Protein AF-A0AAD2JG21-F1 (afdb_monomer)

InterPro domains:
  IPR021341 Protein of unknown function DUF2958 [PF11171] (102-173)

Solvent-accessible surface area (backbone atoms only — not comparable to full-atom values): 12805 Å² total; per-residue (Å²): 134,83,89,88,81,90,87,84,86,88,82,82,90,83,87,81,84,83,77,92,82,86,75,89,87,83,90,84,83,86,90,89,86,85,82,88,80,89,79,86,83,90,74,81,95,71,90,74,81,86,75,81,73,92,69,76,86,75,76,74,61,94,62,63,54,79,59,80,90,74,80,82,44,37,83,81,70,73,51,78,78,80,51,83,72,58,82,75,49,41,45,71,77,72,57,75,90,49,56,76,54,61,41,42,25,64,46,38,32,37,46,93,68,21,39,39,37,32,39,20,41,35,84,68,43,28,44,23,35,30,41,40,24,84,52,78,88,75,55,47,77,49,77,50,45,54,63,62,48,46,68,41,63,50,50,73,97,74,47,82,42,57,51,40,56,52,87,80,59,62,63,63,43,34,34,34,79,75,39,70,93,56,48,76,76,80,74,76,86,126

Mean predicted aligned error: 16.52 Å

Foldseek 3Di:
DDDDDDDDDDDDDDDDDDDPPDDDDDDDDDDDDDDDDDDDDDDDDDDDDPPDDPDPPPPPPPQLPQDQQDQPCCVVQVDDLCDPCVVVAAAPPPCVVPDLQQQWFAWWKDDDQKIWTFRHADNRRQKTWDWIDHNPLDIDTDIDGSSVLSPDWDQDVHRTDHTYIDPPDDTRDGNLRPRPVNPDDPPPDD

Secondary structure (DSSP, 8-state):
-------------------------------------------------------------TT---PPP--SSHHHHSS-SS-GGGGGSPPTTTTTTS-TTTPEESEEEEETTEEEEEEEE-TTT-EEEEEEE-SSS--EEEEEEHHHHHH-EE-GGG--EEPEE-TT--TTEEHHHH-GGGS-------

Sequence (190 aa):
MAHARAGATYMDGMTSSFDPNQHPRGHTKHPRGHTSSHTSNRGAFTTRDHSEPEAALGLTSPGASGHPFIETQRKLRGHVFLPSQSKTWPAPRSNDATDLADIPFVAHYFVGGSNWYVAELDHQTGEAFGYVDLGIGHGEYGYFNLHELEAIVVRPSGFPQPIERDVNFTPKTKARDVIPKYQVTPVAAS

Radius of gyration: 28.53 Å; Cα contacts (8 Å, |Δi|>4): 216; chains: 1; bounding box: 49×84×77 Å

Nearest PDB structures (foldseek):
  6yi2-assembly1_A  TM=3.905E-01  e=8.838E+00  Escherichia coli

Structure (mmCIF, N/CA/C/O backbone):
data_AF-A0AAD2JG21-F1
#
_entry.id   AF-A0AAD2JG21-F1
#
loop_
_atom_site.group_PDB
_atom_site.id
_atom_site.type_symbol
_atom_site.label_atom_id
_atom_site.label_alt_id
_atom_site.label_comp_id
_atom_site.label_asym_id
_atom_site.label_entity_id
_atom_site.label_seq_id
_atom_site.pdbx_PDB_ins_code
_atom_site.Cartn_x
_atom_site.Cartn_y
_atom_site.Cartn_z
_atom_site.occupancy
_atom_site.B_iso_or_equiv
_atom_site.auth_seq_id
_atom_site.auth_comp_id
_atom_site.auth_asym_id
_atom_site.auth_atom_id
_atom_site.pdbx_PDB_model_num
ATOM 1 N N . MET A 1 1 ? -14.827 53.155 -20.836 1.00 40.16 1 MET A N 1
ATOM 2 C CA . MET A 1 1 ? -15.606 52.025 -20.292 1.00 40.16 1 MET A CA 1
ATOM 3 C C . MET A 1 1 ? -14.829 51.414 -19.137 1.00 40.16 1 MET A C 1
ATOM 5 O O . MET A 1 1 ? -13.652 51.150 -19.312 1.00 40.16 1 MET A O 1
ATOM 9 N N . ALA A 1 2 ? -15.519 51.252 -18.006 1.00 43.31 2 ALA A N 1
ATOM 10 C CA . ALA A 1 2 ? -15.275 50.341 -16.882 1.00 43.31 2 ALA A CA 1
ATOM 11 C C . ALA A 1 2 ? -13.941 50.381 -16.092 1.00 43.31 2 ALA A C 1
ATOM 13 O O . ALA A 1 2 ? -12.883 49.951 -16.534 1.00 43.31 2 ALA A O 1
ATOM 14 N N . HIS A 1 3 ? -14.113 50.845 -14.850 1.00 35.31 3 HIS A N 1
ATOM 15 C CA . HIS A 1 3 ? -13.417 50.563 -13.592 1.00 35.31 3 HIS A CA 1
ATOM 16 C C . HIS A 1 3 ? -12.682 49.214 -13.463 1.00 35.31 3 HIS A C 1
ATOM 18 O O . HIS A 1 3 ? -13.236 48.179 -13.811 1.00 35.31 3 HIS A O 1
ATOM 24 N N . ALA A 1 4 ? -11.530 49.219 -12.775 1.00 39.28 4 ALA A N 1
ATOM 25 C CA . ALA A 1 4 ? -11.421 48.747 -11.381 1.00 39.28 4 ALA A CA 1
ATOM 26 C C . ALA A 1 4 ? -9.952 48.758 -10.901 1.00 39.28 4 ALA A C 1
ATOM 28 O O . ALA A 1 4 ? -9.108 48.031 -11.420 1.00 39.28 4 ALA A O 1
ATOM 29 N N . ARG A 1 5 ? -9.645 49.545 -9.863 1.00 39.66 5 ARG A N 1
ATOM 30 C CA . ARG A 1 5 ? -8.445 49.366 -9.036 1.00 39.66 5 ARG A CA 1
ATOM 31 C C . ARG A 1 5 ? -8.815 49.499 -7.562 1.00 39.66 5 ARG A C 1
ATOM 33 O O . ARG A 1 5 ? -9.346 50.522 -7.153 1.00 39.66 5 ARG A O 1
ATOM 40 N N . ALA A 1 6 ? -8.503 48.418 -6.851 1.00 41.34 6 ALA A N 1
ATOM 41 C CA . ALA A 1 6 ? -8.012 48.310 -5.481 1.00 41.34 6 ALA A CA 1
ATOM 42 C C . ALA A 1 6 ? -8.681 49.160 -4.387 1.00 41.34 6 ALA A C 1
ATOM 44 O O . ALA A 1 6 ? -8.443 50.357 -4.262 1.00 41.34 6 ALA A O 1
ATOM 45 N N . GLY A 1 7 ? -9.390 48.468 -3.497 1.00 37.59 7 GLY A N 1
ATOM 46 C CA . GLY A 1 7 ? -9.736 48.961 -2.172 1.00 37.59 7 GLY A CA 1
ATOM 47 C C . GLY A 1 7 ? -10.068 47.795 -1.248 1.00 37.59 7 GLY A C 1
ATOM 48 O O . GLY A 1 7 ? -11.161 47.249 -1.325 1.00 37.59 7 GLY A O 1
ATOM 49 N N . ALA A 1 8 ? -9.123 47.412 -0.392 1.00 39.09 8 ALA A N 1
ATOM 50 C CA . ALA A 1 8 ? -9.412 46.725 0.862 1.00 39.09 8 ALA A CA 1
ATOM 51 C C . ALA A 1 8 ? -8.311 47.080 1.867 1.00 39.09 8 ALA A C 1
ATOM 53 O O . ALA A 1 8 ? -7.176 46.615 1.801 1.00 39.09 8 ALA A O 1
ATOM 54 N N . THR A 1 9 ? -8.684 48.008 2.735 1.00 42.81 9 THR A N 1
ATOM 55 C CA . THR A 1 9 ? -8.000 48.524 3.916 1.00 42.81 9 THR A CA 1
ATOM 56 C C . THR A 1 9 ? -7.727 47.432 4.948 1.00 42.81 9 THR A C 1
ATOM 58 O O . THR A 1 9 ? -8.616 46.652 5.281 1.00 42.81 9 THR A O 1
ATOM 61 N N . TYR A 1 10 ? -6.510 47.437 5.490 1.00 38.84 10 TYR A N 1
ATOM 62 C CA . TYR A 1 10 ? -6.089 46.665 6.655 1.00 38.84 10 TYR A CA 1
ATOM 63 C C . TYR A 1 10 ? -6.264 47.554 7.893 1.00 38.84 10 TYR A C 1
ATOM 65 O O . TYR A 1 10 ? -5.702 48.648 7.930 1.00 38.84 10 TYR A O 1
ATOM 73 N N . MET A 1 11 ? -7.046 47.111 8.876 1.00 40.38 11 MET A N 1
ATOM 74 C CA . MET A 1 11 ? -7.132 47.744 10.192 1.00 40.38 11 MET A CA 1
ATOM 75 C C . MET A 1 11 ? -7.107 46.684 11.296 1.00 40.38 11 MET A C 1
ATOM 77 O O . MET A 1 11 ? -7.979 45.826 11.373 1.00 40.38 11 MET A O 1
ATOM 81 N N . ASP A 1 12 ? -6.076 46.851 12.121 1.00 38.03 12 ASP A N 1
ATOM 82 C CA . ASP A 1 12 ? -6.058 46.814 13.583 1.00 38.03 12 ASP A CA 1
ATOM 83 C C . ASP A 1 12 ? -6.057 45.482 14.362 1.00 38.03 12 ASP A C 1
ATOM 85 O O . ASP A 1 12 ? -7.043 44.760 14.461 1.00 38.03 12 ASP A O 1
ATOM 89 N N . GLY A 1 13 ? -4.902 45.234 14.993 1.00 37.06 13 GLY A N 1
ATOM 90 C CA . GLY A 1 13 ? -4.789 45.305 16.452 1.00 37.06 13 GLY A CA 1
ATOM 91 C C . GLY A 1 13 ? -5.382 44.170 17.287 1.00 37.06 13 GLY A C 1
ATOM 92 O O . GLY A 1 13 ? -6.568 44.174 17.576 1.00 37.06 13 GLY A O 1
ATOM 93 N N . MET A 1 14 ? -4.510 43.290 17.805 1.00 38.53 14 MET A N 1
ATOM 94 C CA . MET A 1 14 ? -4.492 42.849 19.216 1.00 38.53 14 MET A CA 1
ATOM 95 C C . MET A 1 14 ? -3.318 41.884 19.454 1.00 38.53 14 MET A C 1
ATOM 97 O O . MET A 1 14 ? -3.423 40.670 19.299 1.00 38.53 14 MET A O 1
ATOM 101 N N . THR A 1 15 ? -2.170 42.433 19.850 1.00 46.31 15 THR A N 1
ATOM 102 C CA . THR A 1 15 ? -1.057 41.660 20.411 1.00 46.31 15 THR A CA 1
ATOM 103 C C . THR A 1 15 ? -1.345 41.380 21.884 1.00 46.31 15 THR A C 1
ATOM 105 O O . THR A 1 15 ? -1.221 42.267 22.728 1.00 46.31 15 THR A O 1
ATOM 108 N N . SER A 1 16 ? -1.743 40.147 22.192 1.00 46.44 16 SER A N 1
ATOM 109 C CA . SER A 1 16 ? -1.767 39.612 23.553 1.00 46.44 16 SER A CA 1
ATOM 110 C C . SER A 1 16 ? -0.338 39.245 23.961 1.00 46.44 16 SER A C 1
ATOM 112 O O . SER A 1 16 ? 0.311 38.404 23.341 1.00 46.44 16 SER A O 1
ATOM 114 N N . SER A 1 17 ? 0.166 39.930 24.983 1.00 43.38 17 SER A N 1
ATOM 115 C CA . SER A 1 17 ? 1.440 39.672 25.645 1.00 43.38 17 SER A CA 1
ATOM 116 C C . SER A 1 17 ? 1.369 38.373 26.452 1.00 43.38 17 SER A C 1
ATOM 118 O O . SER A 1 17 ? 0.632 38.289 27.434 1.00 43.38 17 SER A O 1
ATOM 120 N N . PHE A 1 18 ? 2.156 37.381 26.045 1.00 41.41 18 PHE A N 1
ATOM 121 C CA . PHE A 1 18 ? 2.436 36.167 26.807 1.00 41.41 18 PHE A CA 1
ATOM 122 C C . PHE A 1 18 ? 3.599 36.464 27.770 1.00 41.41 18 PHE A C 1
ATOM 124 O O . PHE A 1 18 ? 4.684 36.823 27.317 1.00 41.41 18 PHE A O 1
ATOM 131 N N . ASP A 1 19 ? 3.369 36.363 29.082 1.00 53.09 19 ASP A N 1
ATOM 132 C CA . ASP A 1 19 ? 4.397 36.498 30.125 1.00 53.09 19 ASP A CA 1
ATOM 133 C C . ASP A 1 19 ? 4.887 35.096 30.544 1.00 53.09 19 ASP A C 1
ATOM 135 O O . ASP A 1 19 ? 4.131 34.350 31.172 1.00 53.09 19 ASP A O 1
ATOM 139 N N . PRO A 1 20 ? 6.121 34.690 30.193 1.00 45.00 20 PRO A N 1
ATOM 140 C CA . PRO A 1 20 ? 6.635 33.355 30.489 1.00 45.00 20 PRO A CA 1
ATOM 141 C C . PRO A 1 20 ? 7.213 33.178 31.910 1.00 45.00 20 PRO A C 1
ATOM 143 O O . PRO A 1 20 ? 7.854 32.159 32.160 1.00 45.00 20 PRO A O 1
ATOM 146 N N . ASN A 1 21 ? 7.021 34.110 32.854 1.00 42.56 21 ASN A N 1
ATOM 147 C CA . ASN A 1 21 ? 7.743 34.093 34.140 1.00 42.56 21 ASN A CA 1
ATOM 148 C C . ASN A 1 21 ? 6.941 33.736 35.405 1.00 42.56 21 ASN A C 1
ATOM 150 O O 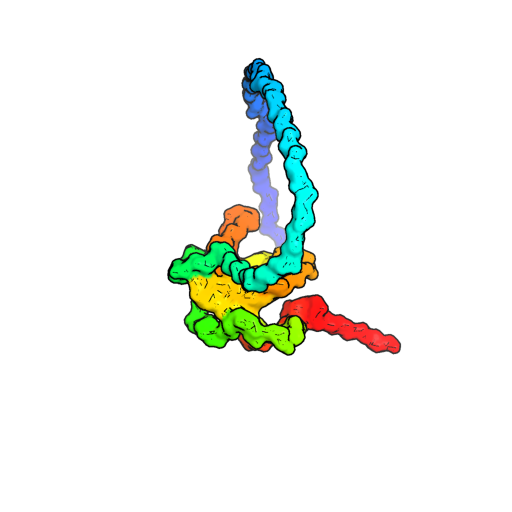. ASN A 1 21 ? 7.389 34.027 36.517 1.00 42.56 21 ASN A O 1
ATOM 154 N N . GLN A 1 22 ? 5.819 33.019 35.299 1.00 42.41 22 GLN A N 1
ATOM 155 C CA . GLN A 1 22 ? 5.139 32.474 36.485 1.00 42.41 22 GLN A CA 1
ATOM 156 C C . GLN A 1 22 ? 5.325 30.958 36.647 1.00 42.41 22 GLN A C 1
ATOM 158 O O . GLN A 1 22 ? 4.499 30.158 36.220 1.00 42.41 22 GLN A O 1
ATOM 163 N N . HIS A 1 23 ? 6.388 30.568 37.360 1.00 47.28 23 HIS A N 1
ATOM 164 C CA . HIS A 1 23 ? 6.508 29.257 38.009 1.00 47.28 23 HIS A CA 1
ATOM 165 C C . HIS A 1 23 ? 6.740 29.432 39.520 1.00 47.28 23 HIS A C 1
ATOM 167 O O . HIS A 1 23 ? 7.747 30.031 39.914 1.00 47.28 23 HIS A O 1
ATOM 173 N N . PRO A 1 24 ? 5.885 28.875 40.396 1.00 44.91 24 PRO A N 1
ATOM 174 C CA . PRO A 1 24 ? 6.223 28.720 41.802 1.00 44.91 24 PRO A CA 1
ATOM 175 C C . PRO A 1 24 ? 7.159 27.522 42.021 1.00 44.91 24 PRO A C 1
ATOM 177 O O . PRO A 1 24 ? 6.942 26.411 41.539 1.00 44.91 24 PRO A O 1
ATOM 180 N N . ARG A 1 25 ? 8.226 27.797 42.776 1.00 37.00 25 ARG A N 1
ATOM 181 C CA . ARG A 1 25 ? 9.289 26.880 43.201 1.00 37.00 25 ARG A CA 1
ATOM 182 C C . ARG A 1 25 ? 8.772 25.898 44.256 1.00 37.00 25 ARG A C 1
ATOM 184 O O . ARG A 1 25 ? 8.130 26.315 45.214 1.00 37.00 25 ARG A O 1
ATOM 191 N N . GLY A 1 26 ? 9.183 24.637 44.151 1.00 36.78 26 GLY A N 1
ATOM 192 C CA . GLY A 1 26 ? 9.064 23.637 45.212 1.00 36.78 26 GLY A CA 1
ATOM 193 C C . GLY A 1 26 ? 10.304 22.747 45.248 1.00 36.78 26 GLY A C 1
ATOM 194 O O . GLY A 1 26 ? 10.416 21.798 44.483 1.00 36.78 26 GLY A O 1
ATOM 195 N N . HIS A 1 27 ? 11.253 23.082 46.123 1.00 39.91 27 HIS A N 1
ATOM 196 C CA . HIS A 1 27 ? 12.393 22.240 46.486 1.00 39.91 27 HIS A CA 1
ATOM 197 C C . HIS A 1 27 ? 11.980 21.232 47.566 1.00 39.91 27 HIS A C 1
ATOM 199 O O . HIS A 1 27 ? 11.386 21.622 48.569 1.00 39.91 27 HIS A O 1
ATOM 205 N N . THR A 1 28 ? 12.432 19.981 47.464 1.00 40.25 28 THR A N 1
ATOM 206 C CA . THR A 1 28 ? 12.829 19.197 48.648 1.00 40.25 28 THR A CA 1
ATOM 207 C C . THR A 1 28 ? 13.858 18.126 48.278 1.00 40.25 28 THR A C 1
ATOM 209 O O . THR A 1 28 ? 13.854 17.577 47.181 1.00 40.25 28 THR A O 1
ATOM 212 N N . LYS A 1 29 ? 14.817 17.930 49.188 1.00 37.00 29 LYS A N 1
ATOM 213 C CA . LYS A 1 29 ? 16.060 17.157 49.049 1.00 37.00 29 LYS A CA 1
ATOM 214 C C . LYS A 1 29 ? 15.8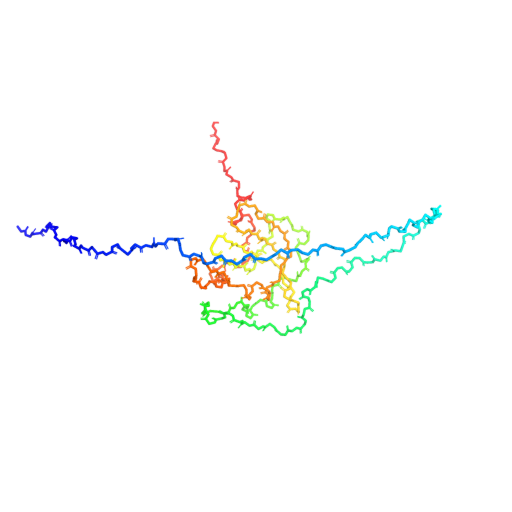72 15.673 49.437 1.00 37.00 29 LYS A C 1
ATOM 216 O O . LYS A 1 29 ? 15.160 15.392 50.389 1.00 37.00 29 LYS A O 1
ATOM 221 N N . HIS A 1 30 ? 16.584 14.799 48.710 1.00 38.38 30 HIS A N 1
ATOM 222 C CA . HIS A 1 30 ? 17.285 13.527 49.043 1.00 38.38 30 HIS A CA 1
ATOM 223 C C . HIS A 1 30 ? 17.243 12.957 50.491 1.00 38.38 30 HIS A C 1
ATOM 225 O O . HIS A 1 30 ? 17.263 13.742 51.435 1.00 38.38 30 HIS A O 1
ATOM 231 N N . PRO A 1 31 ? 17.340 11.611 50.691 1.00 44.91 31 PRO A N 1
ATOM 232 C CA . PRO A 1 31 ? 18.633 10.900 50.572 1.00 44.91 31 PRO A CA 1
ATOM 233 C C . PRO A 1 31 ? 18.642 9.481 49.963 1.00 44.91 31 PRO A C 1
ATOM 235 O O . PRO A 1 31 ? 17.623 8.834 49.750 1.00 44.91 31 PRO A O 1
ATOM 238 N N . ARG A 1 32 ? 19.881 9.060 49.660 1.00 37.28 32 ARG A N 1
ATOM 239 C CA . ARG A 1 32 ? 20.354 7.792 49.081 1.00 37.28 32 ARG A CA 1
ATOM 240 C C . ARG A 1 32 ? 20.482 6.682 50.136 1.00 37.28 32 ARG A C 1
ATOM 242 O O . ARG A 1 32 ? 20.800 6.968 51.284 1.00 37.28 32 ARG A O 1
ATOM 249 N N . GLY A 1 33 ? 20.426 5.438 49.666 1.00 31.28 33 GLY A N 1
ATOM 250 C CA . GLY A 1 33 ? 20.891 4.188 50.295 1.00 31.28 33 GLY A CA 1
ATOM 251 C C . GLY A 1 33 ? 20.282 3.030 49.489 1.00 31.28 33 GLY A C 1
ATOM 252 O O . GLY A 1 33 ? 19.138 3.150 49.085 1.00 31.28 33 GLY A O 1
ATOM 253 N N . HIS A 1 34 ? 20.929 1.934 49.097 1.00 38.81 34 HIS A N 1
ATOM 254 C CA . HIS A 1 34 ? 22.095 1.233 49.610 1.00 38.81 34 HIS A CA 1
ATOM 255 C C . HIS A 1 34 ? 22.838 0.470 48.496 1.00 38.81 34 HIS A C 1
ATOM 257 O O . HIS A 1 34 ? 22.335 0.220 47.405 1.00 38.81 34 HIS A O 1
ATOM 263 N N . THR A 1 35 ? 24.064 0.120 48.856 1.00 35.69 35 THR A N 1
ATOM 264 C CA . THR A 1 35 ? 25.118 -0.656 48.198 1.00 35.69 35 THR A CA 1
ATOM 265 C C . THR A 1 35 ? 24.781 -2.114 47.842 1.00 35.69 35 THR A C 1
ATOM 267 O O . THR A 1 35 ? 24.170 -2.819 48.635 1.00 35.69 35 THR A O 1
ATOM 270 N N . SER A 1 36 ? 25.361 -2.551 46.717 1.00 32.94 36 SER A N 1
ATOM 271 C CA . SER A 1 36 ? 26.108 -3.804 46.474 1.00 32.94 36 SER A CA 1
ATOM 272 C C . SER A 1 36 ? 25.513 -5.174 46.830 1.00 32.94 36 SER A C 1
ATOM 274 O O . SER A 1 36 ? 25.373 -5.533 47.991 1.00 32.94 36 SER A O 1
ATOM 276 N N . SER A 1 37 ? 25.466 -6.057 45.829 1.00 36.75 37 SER A N 1
ATOM 277 C CA . SER A 1 37 ? 26.370 -7.224 45.805 1.00 36.75 37 SER A CA 1
ATOM 278 C C . SER A 1 37 ? 26.397 -7.896 44.426 1.00 36.75 37 SER A C 1
ATOM 280 O O . SER A 1 37 ? 25.407 -8.412 43.921 1.00 36.75 37 SER A O 1
ATOM 282 N N . HIS A 1 38 ? 27.582 -7.867 43.814 1.00 34.72 38 HIS A N 1
ATOM 283 C CA . HIS A 1 38 ? 27.990 -8.779 42.753 1.00 34.72 38 HIS A CA 1
ATOM 284 C C . HIS A 1 38 ? 28.133 -10.187 43.339 1.00 34.72 38 HIS A C 1
ATOM 286 O O . HIS A 1 38 ? 28.875 -10.374 44.303 1.00 34.72 38 HIS A O 1
ATOM 292 N N . THR A 1 39 ? 27.517 -11.182 42.709 1.00 39.59 39 THR A N 1
ATOM 293 C CA . THR A 1 39 ? 27.962 -12.574 42.813 1.00 39.59 39 THR A CA 1
ATOM 294 C C . THR A 1 39 ? 28.438 -13.018 41.436 1.00 39.59 39 THR A C 1
ATOM 296 O O . THR A 1 39 ? 27.686 -13.120 40.473 1.00 39.59 39 THR A O 1
ATOM 299 N N . SER A 1 40 ? 29.754 -13.196 41.344 1.00 37.22 40 SER A N 1
ATOM 300 C CA . SER A 1 40 ? 30.440 -13.803 40.211 1.00 37.22 40 SER A CA 1
ATOM 301 C C . SER A 1 40 ? 30.125 -15.295 40.217 1.00 37.22 40 SER A C 1
ATOM 303 O O . SER A 1 40 ? 30.537 -15.997 41.140 1.00 37.22 40 SER A O 1
ATOM 305 N N . ASN A 1 41 ? 29.394 -15.779 39.212 1.00 36.25 41 ASN A N 1
ATOM 306 C CA . ASN A 1 41 ? 29.233 -17.211 38.987 1.00 36.25 41 ASN A CA 1
ATOM 307 C C . ASN A 1 41 ? 30.176 -17.641 37.857 1.00 36.25 41 ASN A C 1
ATOM 309 O O . ASN A 1 41 ? 29.868 -17.519 36.673 1.00 36.25 41 ASN A O 1
ATOM 313 N N . ARG A 1 42 ? 31.372 -18.090 38.243 1.00 38.53 42 ARG A N 1
ATOM 314 C CA . ARG A 1 42 ? 32.352 -18.720 37.353 1.00 38.53 42 ARG A CA 1
ATOM 315 C C . ARG A 1 42 ? 32.038 -20.216 37.321 1.00 38.53 42 ARG A C 1
ATOM 317 O O . ARG A 1 42 ? 32.410 -20.941 38.237 1.00 38.53 42 ARG A O 1
ATOM 324 N N . GLY A 1 43 ? 31.344 -20.662 36.278 1.00 35.12 43 GLY A N 1
ATOM 325 C CA . GLY A 1 43 ? 30.988 -22.065 36.066 1.00 35.12 43 GLY A CA 1
ATOM 326 C C . GLY A 1 43 ? 31.355 -22.531 34.658 1.00 35.12 43 GLY A C 1
ATOM 327 O O . GLY A 1 43 ? 30.695 -22.157 33.700 1.00 35.12 43 GLY A O 1
ATOM 328 N N . ALA A 1 44 ? 32.438 -23.308 34.584 1.00 38.69 44 ALA A N 1
ATOM 329 C CA . ALA A 1 44 ? 32.804 -24.321 33.588 1.00 38.69 44 ALA A CA 1
ATOM 330 C C . ALA A 1 44 ? 32.301 -24.176 32.131 1.00 38.69 44 ALA A C 1
ATOM 332 O O . ALA A 1 44 ? 31.180 -24.547 31.788 1.00 38.69 44 ALA A O 1
ATOM 333 N N . PHE A 1 45 ? 33.220 -23.792 31.240 1.00 37.59 45 PHE A N 1
ATOM 334 C CA . PHE A 1 45 ? 33.123 -24.041 29.801 1.00 37.59 45 PHE A CA 1
ATOM 335 C C . PHE A 1 45 ? 33.418 -25.527 29.544 1.00 37.59 45 PHE A C 1
ATOM 337 O O . PHE A 1 45 ? 34.560 -25.966 29.673 1.00 37.59 45 PHE A O 1
ATOM 344 N N . THR A 1 46 ? 32.390 -26.309 29.217 1.00 43.84 46 THR A N 1
ATOM 345 C CA . THR A 1 46 ? 32.557 -27.635 28.608 1.00 43.84 46 THR A CA 1
ATOM 346 C C . THR A 1 46 ? 31.982 -27.571 27.200 1.00 43.84 46 THR A C 1
ATOM 348 O O . THR A 1 46 ? 30.881 -27.066 26.985 1.00 43.84 46 THR A O 1
ATOM 351 N N . THR A 1 47 ? 32.788 -27.999 26.234 1.00 48.06 47 THR A N 1
ATOM 352 C CA . THR A 1 47 ? 32.483 -28.044 24.803 1.00 48.06 47 THR A CA 1
ATOM 353 C C . THR A 1 47 ? 31.256 -28.914 24.561 1.00 48.06 47 THR A C 1
ATOM 355 O O . THR A 1 47 ? 31.318 -30.133 24.729 1.00 48.06 47 THR A O 1
ATOM 358 N N . ARG A 1 48 ? 30.139 -28.285 24.184 1.00 41.06 48 ARG A N 1
ATOM 359 C CA . ARG A 1 48 ? 28.940 -28.987 23.736 1.00 41.06 48 ARG A CA 1
ATOM 360 C C . ARG A 1 48 ? 29.044 -29.183 22.228 1.00 41.06 48 ARG A C 1
ATOM 362 O O . ARG A 1 48 ? 29.087 -28.222 21.471 1.00 41.06 48 ARG A O 1
ATOM 369 N N . ASP A 1 49 ? 29.152 -30.451 21.871 1.00 36.81 49 ASP A N 1
ATOM 370 C CA . ASP A 1 49 ? 28.887 -31.057 20.574 1.00 36.81 49 ASP A CA 1
ATOM 371 C C . ASP A 1 49 ? 27.810 -30.290 19.772 1.00 36.81 49 ASP A C 1
ATOM 373 O O . ASP A 1 49 ? 26.667 -30.157 20.220 1.00 36.81 49 ASP A O 1
ATOM 377 N N . HIS A 1 50 ? 28.194 -29.741 18.615 1.00 45.12 50 HIS A N 1
ATOM 378 C CA . HIS A 1 50 ? 27.294 -29.069 17.677 1.00 45.12 50 HIS A CA 1
ATOM 379 C C . HIS A 1 50 ? 26.582 -30.117 16.818 1.00 45.12 50 HIS A C 1
ATOM 381 O O . HIS A 1 50 ? 26.878 -30.289 15.639 1.00 45.12 50 HIS A O 1
ATOM 387 N N . SER A 1 51 ? 25.624 -30.813 17.420 1.00 41.03 51 SER A N 1
ATOM 388 C CA . SER A 1 51 ? 24.532 -31.427 16.671 1.00 41.03 51 SER A CA 1
ATOM 389 C C . SER A 1 51 ? 23.397 -30.403 16.609 1.00 41.03 51 SER A C 1
ATOM 391 O O . SER A 1 51 ? 22.675 -30.222 17.590 1.00 41.03 51 SER A O 1
ATOM 393 N N . GLU A 1 52 ? 23.295 -29.666 15.499 1.00 46.12 52 GLU A N 1
ATOM 394 C CA . GLU A 1 52 ? 22.169 -28.761 15.241 1.00 46.12 52 GLU A CA 1
ATOM 395 C C . GLU A 1 52 ? 20.862 -29.564 15.167 1.00 46.12 52 GLU A C 1
ATOM 397 O O . GLU A 1 52 ? 20.765 -30.492 14.361 1.00 46.12 52 GLU A O 1
ATOM 402 N N . PRO A 1 53 ? 19.825 -29.230 15.951 1.00 41.25 53 PRO A N 1
ATOM 403 C CA . PRO A 1 53 ? 18.478 -29.581 15.558 1.00 41.25 53 PRO A CA 1
ATOM 404 C C . PRO A 1 53 ? 18.008 -28.555 14.520 1.00 41.25 53 PRO A C 1
ATOM 406 O O . PRO A 1 53 ? 18.015 -27.353 14.795 1.00 41.25 53 PRO A O 1
ATOM 409 N N . GLU A 1 54 ? 17.565 -29.030 13.352 1.00 46.31 54 GLU A N 1
ATOM 410 C CA . GLU A 1 54 ? 16.679 -28.283 12.451 1.00 46.31 54 GLU A CA 1
ATOM 411 C C . GLU A 1 54 ? 15.411 -27.881 13.224 1.00 46.31 54 GLU A C 1
ATOM 413 O O . GLU A 1 54 ? 14.388 -28.565 13.223 1.00 46.31 54 GLU A O 1
ATOM 418 N N . ALA A 1 55 ? 15.481 -26.764 13.938 1.00 37.75 55 ALA A N 1
ATOM 419 C CA . ALA A 1 55 ? 14.318 -26.064 14.434 1.00 37.75 55 ALA A CA 1
ATOM 420 C C . ALA A 1 55 ? 13.972 -25.011 13.387 1.00 37.75 55 ALA A C 1
ATOM 422 O O . ALA A 1 55 ? 14.618 -23.968 13.286 1.00 37.75 55 ALA A O 1
ATOM 423 N N . ALA A 1 56 ? 12.962 -25.339 12.583 1.00 40.94 56 ALA A N 1
ATOM 424 C CA . ALA A 1 56 ? 12.270 -24.430 11.692 1.00 40.94 56 ALA A CA 1
ATOM 425 C C . ALA A 1 56 ? 12.141 -23.035 12.324 1.00 40.94 56 ALA A C 1
ATOM 427 O O . ALA A 1 56 ? 11.554 -22.878 13.397 1.00 40.94 56 ALA A O 1
ATOM 428 N N . LEU A 1 57 ? 12.667 -22.022 11.633 1.00 35.09 57 LEU A N 1
ATOM 429 C CA . LEU A 1 57 ? 12.400 -20.612 11.903 1.00 35.09 57 LEU A CA 1
ATOM 430 C C . LEU A 1 57 ? 10.938 -20.302 11.549 1.00 35.09 57 LEU A C 1
ATOM 432 O O . LEU A 1 57 ? 10.639 -19.591 10.597 1.00 35.09 57 LEU A O 1
ATOM 436 N N . GLY A 1 58 ? 10.011 -20.853 12.326 1.00 34.69 58 GLY A N 1
ATOM 437 C CA . GLY A 1 58 ? 8.653 -20.352 12.432 1.00 34.69 58 GLY A CA 1
ATOM 438 C C . GLY A 1 58 ? 8.676 -19.075 13.259 1.00 34.69 58 GLY A C 1
ATOM 439 O O . GLY A 1 58 ? 8.281 -19.086 14.421 1.00 34.69 58 GLY A O 1
ATOM 440 N N . LEU A 1 59 ? 9.150 -17.970 12.675 1.00 34.69 59 LEU A N 1
ATOM 441 C CA . LEU A 1 59 ? 8.745 -16.652 13.151 1.00 34.69 59 LEU A CA 1
ATOM 442 C C . LEU A 1 59 ? 7.267 -16.494 12.791 1.00 34.69 59 LEU A C 1
ATOM 444 O O . LEU A 1 59 ? 6.917 -15.982 11.734 1.00 34.69 59 LEU A O 1
ATOM 448 N N . THR A 1 60 ? 6.382 -16.954 13.672 1.00 35.88 60 THR A N 1
ATOM 449 C CA . THR A 1 60 ? 5.024 -16.422 13.698 1.00 35.88 60 THR A CA 1
ATOM 450 C C . THR A 1 60 ? 5.153 -14.959 14.098 1.00 35.88 60 THR A C 1
ATOM 452 O O . THR A 1 60 ? 5.441 -14.646 15.256 1.00 35.88 60 THR A O 1
ATOM 455 N N . SER A 1 61 ? 5.022 -14.075 13.113 1.00 42.75 61 SER A N 1
ATOM 456 C CA . SER A 1 61 ? 4.897 -12.634 13.297 1.00 42.75 61 SER A CA 1
ATOM 457 C C . SER A 1 61 ? 3.871 -12.367 14.420 1.00 42.75 61 SER A C 1
ATOM 459 O O . SER A 1 61 ? 2.781 -12.949 14.378 1.00 42.75 61 SER A O 1
ATOM 461 N N . PRO A 1 62 ? 4.162 -11.539 15.445 1.00 40.84 62 PRO A N 1
ATOM 462 C CA . PRO A 1 62 ? 3.254 -11.307 16.580 1.00 40.84 62 PRO A CA 1
ATOM 463 C C . PRO A 1 62 ? 1.876 -10.718 16.209 1.00 40.84 62 PRO A C 1
ATOM 465 O O . PRO A 1 62 ? 1.031 -10.561 17.086 1.00 40.84 62 PRO A O 1
ATOM 468 N N . GLY A 1 63 ? 1.641 -10.396 14.932 1.00 45.38 63 GLY A N 1
ATOM 469 C CA . GLY A 1 63 ? 0.413 -9.796 14.407 1.00 45.38 63 GLY A CA 1
ATOM 470 C C . GLY A 1 63 ? -0.678 -10.775 13.956 1.00 45.38 63 GLY A C 1
ATOM 471 O O . GLY A 1 63 ? -1.711 -10.325 13.470 1.00 45.38 63 GLY A O 1
ATOM 472 N N . ALA A 1 64 ? -0.509 -12.095 14.116 1.00 51.06 64 ALA A N 1
ATOM 473 C CA . ALA A 1 64 ? -1.530 -13.095 13.767 1.00 51.06 64 ALA A CA 1
ATOM 474 C C . ALA A 1 64 ? -2.700 -13.121 14.774 1.00 51.06 64 ALA A C 1
ATOM 476 O O 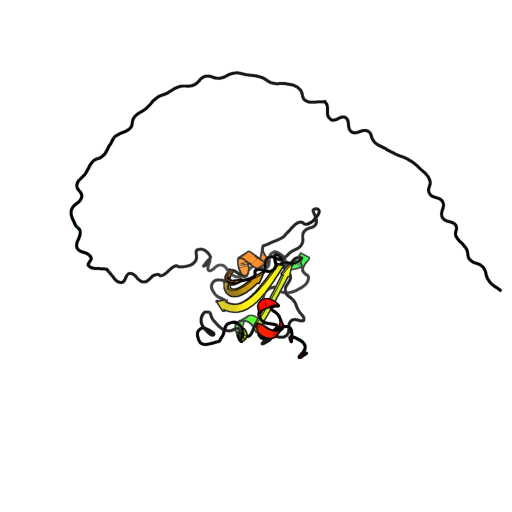. ALA A 1 64 ? -3.067 -14.160 15.325 1.00 51.06 64 ALA A O 1
ATOM 477 N N . SER A 1 65 ? -3.298 -11.968 15.061 1.00 52.62 65 SER A N 1
ATOM 478 C CA . SER A 1 65 ? -4.549 -11.929 15.795 1.00 52.62 65 SER A CA 1
ATOM 479 C C . SER A 1 65 ? -5.638 -12.398 14.831 1.00 52.62 65 SER A C 1
ATOM 481 O O . SER A 1 65 ? -6.032 -11.647 13.944 1.00 52.62 65 SER A O 1
ATOM 483 N N . GLY A 1 66 ? -6.121 -1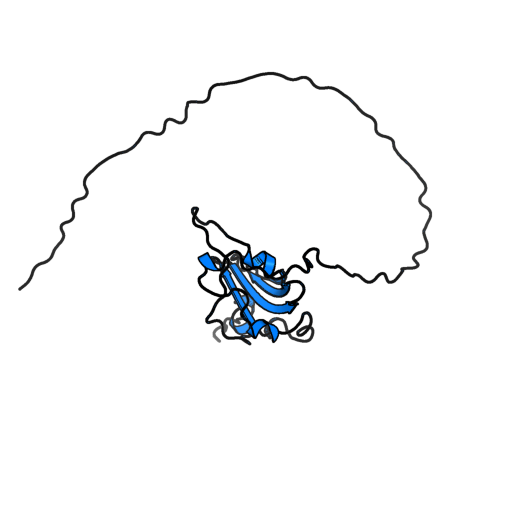3.635 14.975 1.00 56.53 66 GLY A N 1
ATOM 484 C CA . GLY A 1 66 ? -7.257 -14.185 14.213 1.00 56.53 66 GLY A CA 1
ATOM 485 C C . GLY A 1 66 ? -8.594 -13.475 14.487 1.00 56.53 66 GLY A C 1
ATOM 486 O O . GLY A 1 66 ? -9.660 -14.087 14.430 1.00 56.53 66 GLY A O 1
ATOM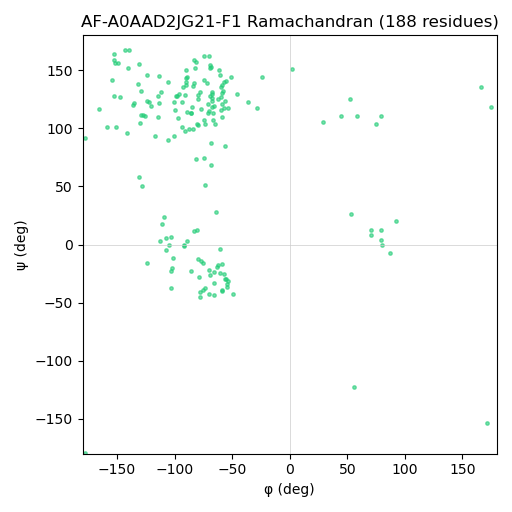 487 N N . HIS A 1 67 ? -8.545 -12.197 14.861 1.00 61.09 67 HIS A N 1
ATOM 488 C CA . HIS A 1 67 ? -9.691 -11.331 15.009 1.00 61.09 67 HIS A CA 1
ATOM 489 C C . HIS A 1 67 ? -10.205 -10.921 13.628 1.00 61.09 67 HIS A C 1
ATOM 491 O O . HIS A 1 67 ? -9.413 -10.670 12.718 1.00 61.09 67 HIS A O 1
ATOM 497 N N . PRO A 1 68 ? -11.536 -10.839 13.456 1.00 72.44 68 PRO A N 1
ATOM 498 C CA . PRO A 1 68 ? -12.106 -10.328 12.221 1.00 72.44 68 PRO A CA 1
ATOM 499 C C . PRO A 1 68 ? -11.579 -8.915 11.962 1.00 72.44 68 PRO A C 1
ATOM 501 O O . PRO A 1 68 ? -11.472 -8.113 12.889 1.00 72.44 68 PRO A O 1
ATOM 504 N N . PHE A 1 69 ? -11.276 -8.607 10.702 1.00 84.94 69 PHE A N 1
ATOM 505 C CA . PHE A 1 69 ? -10.884 -7.262 10.298 1.00 84.94 69 PHE A CA 1
ATOM 506 C C . PHE A 1 69 ? -11.998 -6.256 10.632 1.00 84.94 69 PHE A C 1
ATOM 508 O O . PHE A 1 69 ? -13.131 -6.389 10.158 1.00 84.94 69 PHE A O 1
ATOM 515 N N . ILE A 1 70 ? -11.678 -5.253 11.452 1.00 88.25 70 ILE A N 1
ATOM 516 C CA . ILE A 1 70 ? -12.588 -4.171 11.841 1.00 88.25 70 ILE A CA 1
ATOM 517 C C . ILE A 1 70 ? -12.055 -2.872 11.245 1.00 88.25 70 ILE A C 1
ATOM 519 O O . ILE A 1 70 ? -10.951 -2.458 11.571 1.00 88.25 70 ILE A O 1
ATOM 523 N N . GLU A 1 71 ? -12.860 -2.195 10.423 1.00 92.75 71 GLU A N 1
ATOM 524 C CA . GLU A 1 71 ? -12.511 -0.861 9.924 1.00 92.75 71 GLU A CA 1
ATOM 525 C C . GLU A 1 71 ? -12.896 0.221 10.941 1.00 92.75 71 GLU A C 1
ATOM 527 O O . GLU A 1 71 ? -14.056 0.643 11.018 1.00 92.75 71 GLU A O 1
ATOM 532 N N . THR A 1 72 ? -11.920 0.693 11.709 1.00 95.69 72 THR A N 1
ATOM 533 C CA . THR A 1 72 ? -12.097 1.730 12.736 1.00 95.69 72 THR A CA 1
ATOM 534 C C . THR A 1 72 ? -12.171 3.144 12.150 1.00 95.69 72 THR A C 1
ATOM 536 O O . THR A 1 72 ? -12.883 4.012 12.662 1.00 95.69 72 THR A O 1
ATOM 539 N N . GLN A 1 73 ? -11.535 3.363 11.001 1.00 97.19 73 GLN A N 1
ATOM 540 C CA . GLN A 1 73 ? -11.308 4.679 10.408 1.00 97.19 73 GLN A CA 1
ATOM 541 C C . GLN A 1 73 ? -12.166 4.964 9.162 1.00 97.19 73 GLN A C 1
ATOM 543 O O . GLN A 1 73 ? -12.048 6.027 8.548 1.00 97.19 73 GLN A O 1
ATOM 548 N N . ARG A 1 74 ? -13.100 4.069 8.805 1.00 96.38 74 ARG A N 1
ATOM 549 C CA . ARG A 1 74 ? -13.963 4.203 7.611 1.00 96.38 74 ARG A CA 1
ATOM 550 C C . ARG A 1 74 ? -14.733 5.522 7.549 1.00 96.38 74 ARG A C 1
ATOM 552 O O . ARG A 1 74 ? -14.912 6.072 6.468 1.00 96.38 74 ARG A O 1
ATOM 559 N N . LYS A 1 75 ? -15.194 6.037 8.694 1.00 96.38 75 LYS A N 1
ATOM 560 C CA . LYS A 1 75 ? -15.932 7.312 8.755 1.00 96.38 75 LYS A CA 1
ATOM 561 C C . LYS A 1 75 ? -15.071 8.517 8.376 1.00 96.38 75 LYS A C 1
ATOM 563 O O . LYS A 1 75 ? -15.613 9.463 7.823 1.00 96.38 75 LYS A O 1
ATOM 568 N N . LEU A 1 76 ? -13.772 8.484 8.681 1.00 96.12 76 LEU A N 1
ATOM 569 C CA . LEU A 1 76 ? -12.852 9.564 8.318 1.00 96.12 76 LEU A CA 1
ATOM 570 C C . LEU A 1 76 ? -12.464 9.490 6.837 1.00 96.12 76 LEU A C 1
ATOM 572 O O . LEU A 1 76 ? -12.455 10.522 6.182 1.00 96.12 76 LEU A O 1
ATOM 576 N N . ARG A 1 77 ? -12.224 8.282 6.309 1.00 95.81 77 ARG A N 1
ATOM 577 C CA . ARG A 1 77 ? -11.865 8.069 4.894 1.00 95.81 77 ARG A CA 1
ATOM 578 C C . ARG A 1 77 ? -13.019 8.239 3.909 1.00 95.81 77 ARG A C 1
ATOM 580 O O . ARG A 1 77 ? -12.842 8.658 2.773 1.00 95.81 77 ARG A O 1
ATOM 587 N N . GLY A 1 78 ? -14.219 7.812 4.300 1.00 96.81 78 GLY A N 1
ATOM 588 C CA . GLY A 1 78 ? -15.393 7.780 3.421 1.00 96.81 78 GLY A CA 1
ATOM 589 C C . GLY A 1 78 ? -15.463 6.580 2.464 1.00 96.81 78 GLY A C 1
ATOM 590 O O . GLY A 1 78 ? -16.448 6.442 1.740 1.00 96.81 78 GLY A O 1
ATOM 591 N N . HIS A 1 79 ? -14.490 5.664 2.480 1.00 96.44 79 HIS A N 1
ATOM 592 C CA . HIS A 1 79 ? -14.503 4.451 1.657 1.00 96.44 79 HIS A CA 1
ATOM 593 C C . HIS A 1 79 ? -13.991 3.214 2.409 1.00 96.44 79 HIS A C 1
ATOM 595 O O . HIS A 1 79 ? -13.398 3.304 3.483 1.00 96.44 79 HIS A O 1
ATOM 601 N N . VAL A 1 80 ? -14.226 2.041 1.814 1.00 97.00 80 VAL A N 1
ATOM 602 C CA . VAL A 1 80 ? -13.757 0.741 2.323 1.00 97.00 80 VAL A CA 1
ATOM 603 C C . VAL A 1 80 ? -12.230 0.667 2.223 1.00 97.00 80 VAL A C 1
ATOM 605 O O . VAL A 1 80 ? -11.663 0.989 1.167 1.00 97.00 80 VAL A O 1
ATOM 608 N N . PHE A 1 81 ? -11.579 0.258 3.312 1.00 97.38 81 PHE A N 1
ATOM 609 C CA . PHE A 1 81 ? -10.125 0.112 3.409 1.00 97.38 81 PHE A CA 1
ATOM 610 C C . PHE A 1 81 ? -9.641 -1.168 2.736 1.00 97.38 81 PHE A C 1
ATOM 612 O O . PHE A 1 81 ? -8.698 -1.122 1.949 1.00 97.38 81 PHE A O 1
ATOM 619 N N . LEU A 1 82 ? -10.323 -2.290 2.977 1.00 95.38 82 LEU A N 1
ATOM 620 C CA . LEU A 1 82 ? -10.014 -3.572 2.344 1.00 95.38 82 LEU A CA 1
ATOM 621 C C . LEU A 1 82 ? -11.207 -4.027 1.478 1.00 95.38 82 LEU A C 1
ATOM 623 O O . LEU A 1 82 ? -12.163 -4.609 1.993 1.00 95.38 82 LEU A O 1
ATOM 627 N N . PRO A 1 83 ? -11.227 -3.705 0.168 1.00 94.12 83 PRO A N 1
ATOM 628 C CA . PRO A 1 83 ? -12.386 -3.963 -0.691 1.00 94.12 83 PRO A CA 1
ATOM 629 C C . PRO A 1 83 ? -12.586 -5.465 -0.914 1.00 94.12 83 PRO A C 1
ATOM 631 O O . PRO A 1 83 ? -11.618 -6.202 -0.939 1.00 94.12 83 PRO A O 1
ATOM 634 N N . SER A 1 84 ? -13.810 -5.936 -1.175 1.00 93.94 84 SER A N 1
ATOM 635 C CA . SER A 1 84 ? -14.107 -7.378 -1.324 1.00 93.94 84 SER A CA 1
ATOM 636 C C . SER A 1 84 ? -13.263 -8.111 -2.378 1.00 93.94 84 SER A C 1
ATOM 638 O O . SER A 1 84 ? -12.994 -9.302 -2.217 1.00 93.94 84 SER A O 1
ATOM 640 N N . GLN A 1 85 ? -12.823 -7.408 -3.428 1.00 93.94 85 GLN A N 1
ATOM 641 C CA . GLN A 1 85 ? -11.907 -7.931 -4.449 1.00 93.94 85 GLN A CA 1
ATOM 642 C C . GLN A 1 85 ? -10.533 -8.329 -3.893 1.00 93.94 85 GLN A C 1
ATOM 644 O O . GLN A 1 85 ? -9.816 -9.085 -4.538 1.00 93.94 85 GLN A O 1
ATOM 649 N N . SER A 1 86 ? -10.155 -7.859 -2.701 1.00 95.38 86 SER A N 1
ATOM 650 C CA . SER A 1 86 ? -8.877 -8.213 -2.085 1.00 95.38 86 SER A CA 1
ATOM 651 C C . SER A 1 86 ? -8.736 -9.708 -1.845 1.00 95.38 86 SER A C 1
ATOM 653 O O . SER A 1 86 ? -7.624 -10.218 -1.852 1.00 95.38 86 SER A O 1
ATOM 655 N N . LYS A 1 87 ? -9.850 -10.440 -1.726 1.00 95.25 87 LYS A N 1
ATOM 656 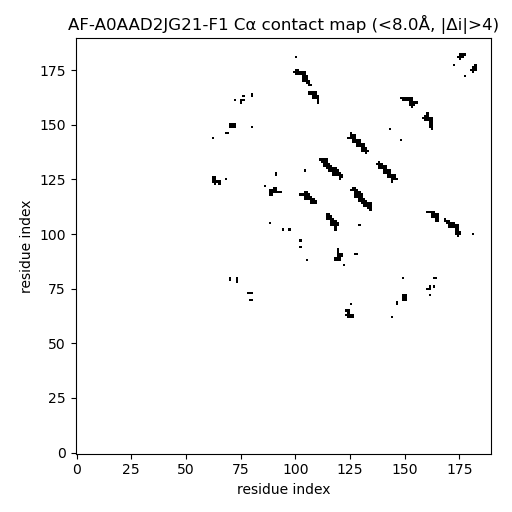C CA . LYS A 1 87 ? -9.875 -11.905 -1.597 1.00 95.25 87 LYS A CA 1
ATOM 657 C C . LYS A 1 87 ? -9.217 -12.649 -2.763 1.00 95.25 87 LYS A C 1
ATOM 659 O O . LYS A 1 87 ? -8.939 -13.833 -2.628 1.00 95.25 87 LYS A O 1
ATOM 664 N N . THR A 1 88 ? -9.003 -11.987 -3.902 1.00 96.81 88 THR A N 1
ATOM 665 C CA . THR A 1 88 ? -8.307 -12.559 -5.065 1.00 96.81 88 THR A CA 1
ATOM 666 C C . THR A 1 88 ? -6.871 -12.057 -5.204 1.00 96.81 88 THR A C 1
ATOM 668 O O . THR A 1 88 ? -6.246 -12.295 -6.237 1.00 96.81 88 THR A O 1
ATOM 671 N N . TRP A 1 89 ? -6.365 -11.288 -4.239 1.00 97.75 89 TRP A N 1
ATOM 672 C CA . TRP A 1 89 ? -4.977 -10.835 -4.251 1.00 97.75 89 TRP A CA 1
ATOM 673 C C . TRP A 1 89 ? -4.019 -12.011 -4.011 1.00 97.75 89 TRP A C 1
ATOM 675 O O . TRP A 1 89 ? -4.417 -12.993 -3.381 1.00 97.75 89 TRP A O 1
ATOM 685 N N . PRO A 1 90 ? -2.779 -11.937 -4.530 1.00 98.38 90 PRO A N 1
ATOM 686 C CA . PRO A 1 90 ? -1.779 -12.978 -4.321 1.00 98.38 90 PRO A CA 1
ATOM 687 C C . PRO A 1 90 ? -1.542 -13.252 -2.832 1.00 98.38 90 PRO A C 1
ATOM 689 O O . PRO A 1 90 ? -1.502 -12.323 -2.029 1.00 98.38 90 PRO A O 1
ATOM 692 N N . ALA A 1 91 ? -1.371 -14.522 -2.471 1.00 97.94 91 ALA A N 1
ATOM 693 C CA . ALA A 1 91 ? -0.977 -14.914 -1.119 1.00 97.94 91 ALA A CA 1
ATOM 694 C C . ALA A 1 91 ? 0.517 -14.608 -0.885 1.00 97.94 91 ALA A C 1
ATOM 696 O O . ALA A 1 91 ? 1.256 -14.459 -1.867 1.00 97.94 91 ALA A O 1
ATOM 697 N N . PRO A 1 92 ? 0.993 -14.545 0.371 1.00 97.56 92 PRO A N 1
ATOM 698 C CA . PRO A 1 92 ? 2.414 -14.369 0.649 1.00 97.56 92 PRO A CA 1
ATOM 699 C C . PRO A 1 92 ? 3.289 -15.376 -0.105 1.00 97.56 92 PRO A C 1
ATOM 701 O O . PRO A 1 92 ? 2.902 -16.537 -0.259 1.00 97.56 92 PRO A O 1
ATOM 704 N N . ARG A 1 93 ? 4.473 -14.930 -0.542 1.00 97.00 93 ARG A N 1
ATOM 705 C CA . ARG A 1 93 ? 5.479 -15.700 -1.299 1.00 97.00 93 ARG A CA 1
ATOM 706 C C . ARG A 1 93 ? 5.087 -16.025 -2.748 1.00 97.00 93 ARG A C 1
ATOM 708 O O . ARG A 1 93 ? 5.798 -16.760 -3.431 1.00 97.00 93 ARG A O 1
ATOM 715 N N . SER A 1 94 ? 3.991 -15.464 -3.265 1.00 97.75 94 SER A N 1
ATOM 716 C CA . SER A 1 94 ? 3.562 -15.678 -4.659 1.00 97.75 94 SER A CA 1
ATOM 717 C C . SER A 1 94 ? 4.538 -15.103 -5.697 1.00 97.75 94 SER A C 1
ATOM 719 O O . SER A 1 94 ? 4.541 -15.554 -6.841 1.00 97.75 94 SER A O 1
ATOM 721 N N . ASN A 1 95 ? 5.354 -14.116 -5.322 1.00 96.81 95 ASN A N 1
ATOM 722 C CA . ASN A 1 95 ? 6.285 -13.407 -6.202 1.00 96.81 95 ASN A CA 1
ATOM 723 C C . ASN A 1 95 ? 7.765 -13.700 -5.908 1.00 96.81 95 ASN A C 1
ATOM 725 O O . ASN A 1 95 ? 8.624 -12.957 -6.371 1.00 96.81 95 ASN A O 1
ATOM 729 N N . ASP A 1 96 ? 8.095 -14.773 -5.184 1.00 96.12 96 ASP A N 1
ATOM 730 C CA . ASP A 1 96 ? 9.484 -15.100 -4.808 1.00 96.12 96 ASP A CA 1
ATOM 731 C C . ASP A 1 96 ? 10.454 -15.227 -5.995 1.00 96.12 96 ASP A C 1
ATOM 733 O O . ASP A 1 96 ? 11.650 -14.979 -5.856 1.00 96.12 96 ASP A O 1
ATOM 737 N N . ALA A 1 97 ? 9.946 -15.645 -7.157 1.00 97.00 97 ALA A N 1
ATOM 738 C CA . ALA A 1 97 ? 10.725 -15.797 -8.385 1.00 97.00 97 ALA A CA 1
ATOM 739 C C . ALA A 1 97 ? 10.712 -14.541 -9.280 1.00 97.00 97 ALA A C 1
ATOM 741 O O . ALA A 1 97 ? 11.311 -14.548 -10.356 1.00 97.00 97 ALA A O 1
ATOM 742 N N . THR A 1 98 ? 10.008 -13.482 -8.874 1.00 97.56 98 THR A N 1
ATOM 743 C CA . THR A 1 98 ? 9.843 -12.247 -9.646 1.00 97.56 98 THR A CA 1
ATOM 744 C C . THR A 1 98 ? 10.916 -11.236 -9.249 1.00 97.56 98 THR A C 1
ATOM 746 O O . THR A 1 98 ? 11.162 -11.012 -8.065 1.00 97.56 98 THR A O 1
ATOM 749 N N . ASP A 1 99 ? 11.537 -10.577 -10.230 1.00 97.31 99 ASP A N 1
ATOM 750 C CA . ASP A 1 99 ? 12.432 -9.447 -9.961 1.00 97.31 99 ASP A CA 1
ATOM 751 C C . ASP A 1 99 ? 11.676 -8.340 -9.208 1.00 97.31 99 ASP A C 1
ATOM 753 O O . ASP A 1 99 ? 10.543 -8.004 -9.559 1.00 97.31 99 ASP A O 1
ATOM 757 N N . LEU A 1 100 ? 12.306 -7.737 -8.196 1.00 96.50 100 LEU A N 1
ATOM 758 C CA . LEU A 1 100 ? 11.704 -6.675 -7.388 1.00 96.50 100 LEU A CA 1
ATOM 759 C C . LEU A 1 100 ? 11.167 -5.500 -8.223 1.00 96.50 100 LEU A C 1
ATOM 761 O O . LEU A 1 100 ? 10.190 -4.875 -7.818 1.00 96.50 100 LEU A O 1
ATOM 765 N N . ALA A 1 101 ? 11.767 -5.181 -9.372 1.00 96.69 101 ALA A N 1
ATOM 766 C CA . ALA A 1 101 ? 11.290 -4.128 -10.272 1.00 96.69 101 ALA A CA 1
ATOM 767 C C . ALA A 1 101 ? 10.061 -4.548 -11.108 1.00 96.69 101 ALA A C 1
ATOM 769 O O . ALA A 1 101 ? 9.387 -3.701 -11.699 1.00 96.69 101 ALA A O 1
ATOM 770 N N . ASP A 1 102 ? 9.749 -5.842 -11.168 1.00 97.88 102 ASP A N 1
ATOM 771 C CA . ASP A 1 102 ? 8.625 -6.415 -11.915 1.00 97.88 102 ASP A CA 1
ATOM 772 C C . ASP A 1 102 ? 7.469 -6.900 -11.047 1.00 97.88 102 ASP A C 1
ATOM 774 O O . ASP A 1 102 ? 6.434 -7.282 -11.601 1.00 97.88 102 ASP A O 1
ATOM 778 N N . ILE A 1 103 ? 7.606 -6.857 -9.718 1.00 98.31 103 ILE A N 1
ATOM 779 C CA . ILE A 1 103 ? 6.529 -7.238 -8.804 1.00 98.31 103 ILE A CA 1
ATOM 780 C C . ILE A 1 103 ? 5.276 -6.394 -9.105 1.00 98.31 103 ILE A C 1
ATOM 782 O O . ILE A 1 103 ? 5.350 -5.158 -9.100 1.00 98.31 103 ILE A O 1
ATOM 786 N N . PRO A 1 104 ? 4.126 -7.035 -9.388 1.00 98.25 104 PRO A N 1
ATOM 787 C CA . PRO A 1 104 ? 2.869 -6.340 -9.605 1.00 98.25 104 PRO A CA 1
ATOM 788 C C . PRO A 1 104 ? 2.232 -5.957 -8.267 1.00 98.25 104 PRO A C 1
ATOM 790 O O . PRO A 1 104 ? 2.004 -6.805 -7.405 1.00 98.25 104 PRO A O 1
ATOM 793 N N . PHE A 1 105 ? 1.859 -4.690 -8.122 1.00 98.62 105 PHE A N 1
ATOM 794 C CA . PHE A 1 105 ? 1.094 -4.218 -6.974 1.00 98.62 105 PHE A CA 1
ATOM 795 C C . PHE A 1 105 ? -0.410 -4.318 -7.219 1.00 98.62 105 PHE A C 1
ATOM 797 O O . PHE A 1 105 ? -0.917 -4.016 -8.301 1.00 98.62 105 PHE A O 1
ATOM 804 N N . VAL A 1 106 ? -1.148 -4.730 -6.194 1.00 98.50 106 VAL A N 1
ATOM 805 C CA . VAL A 1 106 ? -2.609 -4.891 -6.204 1.00 98.50 106 VAL A CA 1
ATOM 806 C C . VAL A 1 106 ? -3.343 -3.753 -5.502 1.00 98.50 106 VAL A C 1
ATOM 808 O O . VAL A 1 106 ? -4.523 -3.536 -5.778 1.00 98.50 106 VAL A O 1
ATOM 811 N N . ALA A 1 107 ? -2.658 -3.010 -4.632 1.00 98.62 107 ALA A N 1
ATOM 812 C CA . ALA A 1 107 ? -3.200 -1.837 -3.963 1.00 98.62 107 ALA A CA 1
ATOM 813 C C . ALA A 1 107 ? -2.101 -0.838 -3.597 1.00 98.62 107 ALA A C 1
ATOM 815 O O . ALA A 1 107 ? -0.932 -1.199 -3.457 1.00 98.62 107 ALA A O 1
ATOM 816 N N . HIS A 1 108 ? -2.519 0.407 -3.396 1.00 98.69 108 HIS A N 1
ATOM 817 C CA . HIS A 1 108 ? -1.703 1.491 -2.881 1.00 98.69 108 HIS A CA 1
ATOM 818 C C . HIS A 1 108 ? -2.448 2.160 -1.722 1.00 98.69 108 HIS A C 1
ATOM 820 O O . HIS A 1 108 ? -3.646 2.445 -1.821 1.00 98.69 108 HIS A O 1
ATOM 826 N N . TYR A 1 109 ? -1.741 2.376 -0.620 1.00 98.69 109 TYR A N 1
ATOM 827 C CA . TYR A 1 109 ? -2.203 3.093 0.557 1.00 98.69 109 TYR A CA 1
ATOM 828 C C . TYR A 1 109 ? -1.242 4.237 0.854 1.00 98.69 109 TYR A C 1
ATOM 830 O O . TYR A 1 109 ? -0.040 4.096 0.641 1.00 98.69 109 TYR A O 1
ATOM 838 N N . PHE A 1 110 ? -1.747 5.358 1.359 1.00 98.38 110 PHE A N 1
ATOM 839 C CA . PHE A 1 110 ? -0.920 6.538 1.580 1.00 98.38 110 PHE A CA 1
ATOM 840 C C . PHE A 1 110 ? -1.427 7.419 2.719 1.00 98.38 110 PHE A C 1
ATOM 842 O O . PHE A 1 110 ? -2.611 7.433 3.054 1.00 98.38 110 PHE A O 1
ATOM 849 N N . VAL A 1 111 ? -0.512 8.196 3.295 1.00 97.75 111 VAL A N 1
ATOM 850 C CA . VAL A 1 111 ? -0.840 9.354 4.131 1.00 97.75 111 VAL A CA 1
ATOM 851 C C . VAL A 1 111 ? 0.296 10.368 4.068 1.00 97.75 111 VAL A C 1
ATOM 853 O O . VAL A 1 111 ? 1.460 10.030 4.274 1.00 97.75 111 VAL A O 1
ATOM 856 N N . GLY A 1 112 ? -0.022 11.627 3.758 1.00 94.56 112 GLY A N 1
ATOM 857 C CA . GLY A 1 112 ? 1.009 12.633 3.502 1.00 94.56 112 GLY A CA 1
ATOM 858 C C . GLY A 1 112 ? 1.970 12.182 2.393 1.00 94.56 112 GLY A C 1
ATOM 859 O O . GLY A 1 112 ? 1.533 11.902 1.283 1.00 94.56 112 GLY A O 1
ATOM 860 N N . GLY A 1 113 ? 3.270 12.123 2.700 1.00 94.69 113 GLY A N 1
ATOM 861 C CA . GLY A 1 113 ? 4.308 11.629 1.784 1.00 94.69 113 GLY A CA 1
ATOM 862 C C . GLY A 1 113 ? 4.625 10.135 1.911 1.00 94.69 113 GLY A C 1
ATOM 863 O O . GLY A 1 113 ? 5.489 9.651 1.185 1.00 94.69 113 GLY A O 1
ATOM 864 N N . SER A 1 114 ? 3.982 9.416 2.834 1.00 97.44 114 SER A N 1
ATOM 865 C CA . SER A 1 114 ? 4.239 7.995 3.077 1.00 97.44 114 SER A CA 1
ATOM 866 C C . SER A 1 114 ? 3.341 7.120 2.197 1.00 97.44 114 SER A C 1
ATOM 868 O O . SER A 1 114 ? 2.148 7.396 2.069 1.00 97.44 114 SER A O 1
ATOM 870 N N . ASN A 1 115 ? 3.906 6.061 1.619 1.00 98.06 115 ASN A N 1
ATOM 871 C CA . ASN A 1 115 ? 3.273 5.172 0.650 1.00 98.06 115 ASN A CA 1
ATOM 872 C C . ASN A 1 115 ? 3.503 3.707 1.044 1.00 98.06 115 ASN A C 1
ATOM 874 O O . ASN A 1 115 ? 4.619 3.315 1.386 1.00 98.06 115 ASN A O 1
ATOM 878 N N . TRP A 1 116 ? 2.459 2.895 0.917 1.00 98.69 116 TRP A N 1
ATOM 879 C CA . TRP A 1 116 ? 2.480 1.444 1.072 1.00 98.69 116 TRP A CA 1
ATOM 880 C C . TRP A 1 116 ? 1.849 0.823 -0.167 1.00 98.69 116 TRP A C 1
ATOM 882 O O . TRP A 1 116 ? 0.645 0.938 -0.400 1.00 98.69 116 TRP A O 1
ATOM 892 N N . TYR A 1 117 ? 2.656 0.144 -0.966 1.00 98.69 117 TYR A N 1
ATOM 893 C CA . TYR A 1 117 ? 2.184 -0.662 -2.081 1.00 98.69 117 TYR A CA 1
ATOM 894 C C . TYR A 1 117 ? 2.069 -2.110 -1.630 1.00 98.69 117 TYR A C 1
ATOM 896 O O . TYR A 1 117 ? 3.017 -2.661 -1.080 1.00 98.69 117 TYR A O 1
ATOM 904 N N . VAL A 1 118 ? 0.921 -2.734 -1.874 1.00 98.75 118 VAL A N 1
ATOM 905 C CA . VAL A 1 118 ? 0.665 -4.141 -1.541 1.00 98.75 118 VAL A CA 1
ATOM 906 C C . VAL A 1 118 ? 0.866 -4.981 -2.791 1.00 98.75 118 VAL A C 1
ATOM 908 O O . VAL A 1 118 ? 0.262 -4.686 -3.822 1.00 98.75 118 VAL A O 1
ATOM 911 N N . ALA A 1 119 ? 1.673 -6.033 -2.704 1.00 98.69 119 ALA A N 1
ATOM 912 C CA . ALA A 1 119 ? 1.804 -7.061 -3.738 1.00 98.69 119 ALA A CA 1
ATOM 913 C C . ALA A 1 119 ? 1.050 -8.342 -3.353 1.00 98.69 119 ALA A C 1
ATOM 915 O O . ALA A 1 119 ? 0.431 -8.980 -4.205 1.00 98.69 119 ALA A O 1
ATOM 916 N N . GLU A 1 120 ? 1.079 -8.691 -2.066 1.00 98.69 120 GLU A N 1
ATOM 917 C CA . GLU A 1 120 ? 0.547 -9.944 -1.531 1.00 98.69 120 GLU A CA 1
ATOM 918 C C . GLU A 1 120 ? -0.157 -9.695 -0.198 1.00 98.69 120 GLU A C 1
ATOM 920 O O . GLU A 1 120 ? 0.198 -8.758 0.517 1.00 98.69 120 GLU A O 1
ATOM 925 N N . LEU A 1 121 ? -1.142 -10.525 0.141 1.00 98.31 121 LEU A N 1
ATOM 926 C CA . LEU A 1 121 ? -1.906 -10.420 1.380 1.00 98.31 121 LEU A CA 1
ATOM 927 C C . LEU A 1 121 ? -2.349 -11.795 1.883 1.00 98.31 121 LEU A C 1
ATOM 929 O O . LEU A 1 121 ? -3.045 -12.532 1.182 1.00 98.31 121 LEU A O 1
ATOM 933 N N . ASP A 1 122 ? -2.033 -12.091 3.138 1.00 96.81 122 ASP A N 1
ATOM 934 C CA . ASP A 1 122 ? -2.734 -13.094 3.927 1.00 96.81 122 ASP A CA 1
ATOM 935 C C . ASP A 1 122 ? -3.964 -12.466 4.599 1.00 96.81 122 ASP A C 1
ATOM 937 O O . ASP A 1 122 ? -3.870 -11.626 5.492 1.00 96.81 122 ASP A O 1
ATOM 941 N N . HIS A 1 123 ? -5.150 -12.900 4.176 1.00 92.69 123 HIS A N 1
ATOM 942 C CA . HIS A 1 123 ? -6.429 -12.426 4.713 1.00 92.69 123 HIS A CA 1
ATOM 943 C C . HIS A 1 123 ? -6.720 -12.894 6.133 1.00 92.69 123 HIS A C 1
ATOM 945 O O . HIS A 1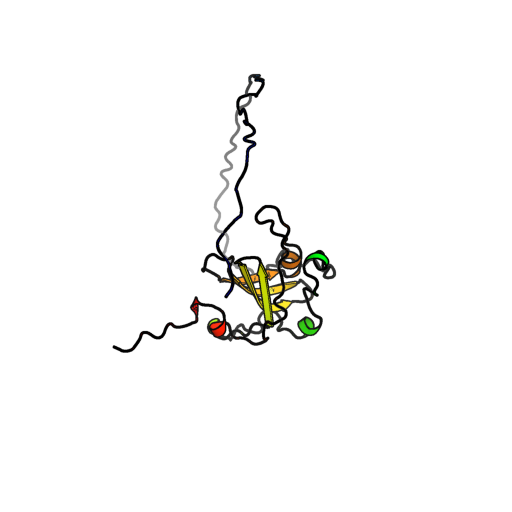 123 ? -7.568 -12.302 6.797 1.00 92.69 123 HIS A O 1
ATOM 951 N N . GLN A 1 124 ? -6.094 -13.982 6.578 1.00 91.50 124 GLN A N 1
ATOM 952 C CA . GLN A 1 124 ? -6.338 -14.524 7.911 1.00 91.50 124 GLN A CA 1
ATOM 953 C C . GLN A 1 124 ? -5.649 -13.677 8.976 1.00 91.50 124 GLN A C 1
ATOM 955 O O . GLN A 1 124 ? -6.218 -13.445 10.041 1.00 91.50 124 GLN A O 1
ATOM 960 N N . THR A 1 125 ? -4.440 -13.208 8.679 1.00 93.06 125 THR A N 1
ATOM 961 C CA . THR A 1 125 ? -3.599 -12.453 9.615 1.00 93.06 125 THR A CA 1
ATOM 962 C C . THR A 1 125 ? -3.593 -10.950 9.334 1.00 93.06 125 THR A C 1
ATOM 964 O O . THR A 1 125 ? -3.309 -10.157 10.230 1.00 93.06 125 THR A O 1
ATOM 967 N N . GLY A 1 126 ? -3.916 -10.544 8.104 1.00 95.19 126 GLY A N 1
ATOM 968 C CA . GLY A 1 126 ? -3.728 -9.178 7.621 1.00 95.19 126 GLY A CA 1
ATOM 969 C C . GLY A 1 126 ? -2.283 -8.875 7.214 1.00 95.19 126 GLY A C 1
ATOM 970 O O . GLY A 1 126 ? -1.993 -7.729 6.874 1.00 95.19 126 GLY A O 1
ATOM 971 N N . GLU A 1 127 ? -1.374 -9.856 7.254 1.00 97.56 127 GLU A N 1
ATOM 972 C CA . GLU A 1 127 ? 0.021 -9.681 6.850 1.00 97.56 127 GLU A CA 1
ATOM 973 C C . GLU A 1 127 ? 0.122 -9.520 5.329 1.00 97.56 127 GLU A C 1
ATOM 975 O O . GLU A 1 127 ? -0.302 -10.375 4.552 1.00 97.56 127 GLU A O 1
ATOM 980 N N . ALA A 1 128 ? 0.677 -8.394 4.901 1.00 98.50 128 ALA A N 1
ATOM 981 C CA . ALA A 1 128 ? 0.905 -8.046 3.513 1.00 98.50 128 ALA A CA 1
ATOM 982 C C . ALA A 1 128 ? 2.400 -7.981 3.220 1.00 98.50 128 ALA A C 1
ATOM 984 O O . ALA A 1 128 ? 3.181 -7.522 4.051 1.00 98.50 128 ALA A O 1
ATOM 985 N N . PHE A 1 129 ? 2.784 -8.381 2.012 1.00 98.75 129 PHE A N 1
ATOM 986 C CA . PHE A 1 129 ? 4.110 -8.114 1.464 1.00 98.75 129 PHE A CA 1
ATOM 987 C C . PHE A 1 129 ? 4.015 -7.022 0.404 1.00 98.75 129 PHE A C 1
ATOM 989 O O . PHE A 1 129 ? 3.087 -7.000 -0.416 1.00 98.75 129 PHE A O 1
ATOM 996 N N . GLY A 1 130 ? 4.994 -6.125 0.388 1.00 98.56 130 GLY A N 1
ATOM 997 C CA . GLY A 1 130 ? 5.082 -5.103 -0.640 1.00 98.56 130 GLY A CA 1
ATOM 998 C C . GLY A 1 130 ? 6.151 -4.064 -0.354 1.00 98.56 130 GLY A C 1
ATOM 999 O O . GLY A 1 130 ? 7.145 -4.366 0.300 1.00 98.56 130 GLY A O 1
ATOM 1000 N N . TYR A 1 131 ? 5.960 -2.858 -0.883 1.00 98.50 131 TYR A N 1
ATOM 1001 C CA . TYR A 1 131 ? 6.937 -1.773 -0.816 1.00 98.50 131 TYR A CA 1
ATOM 1002 C C . TYR A 1 131 ? 6.439 -0.632 0.064 1.00 98.50 131 TYR A C 1
ATOM 1004 O O . TYR A 1 131 ? 5.325 -0.146 -0.132 1.00 98.50 131 TYR A O 1
ATOM 1012 N N . VAL A 1 132 ? 7.275 -0.174 0.990 1.00 98.25 132 VAL A N 1
ATOM 1013 C CA . VAL A 1 132 ? 6.948 0.906 1.924 1.00 98.25 132 VAL A CA 1
ATOM 1014 C C . VAL A 1 132 ? 7.977 2.017 1.806 1.00 98.25 132 VAL A C 1
ATOM 1016 O O . VAL A 1 132 ? 9.161 1.778 2.010 1.00 98.25 132 VAL A O 1
ATOM 1019 N N . ASP A 1 133 ? 7.527 3.238 1.533 1.00 97.44 133 ASP A N 1
ATOM 1020 C CA . ASP A 1 133 ? 8.329 4.457 1.661 1.00 97.44 133 ASP A CA 1
ATOM 1021 C C . ASP A 1 133 ? 7.644 5.382 2.661 1.00 97.44 133 ASP A C 1
ATOM 1023 O O . ASP A 1 133 ? 6.519 5.815 2.438 1.00 97.44 133 ASP A O 1
ATOM 1027 N N . LEU A 1 134 ? 8.311 5.718 3.763 1.00 95.88 134 LEU A N 1
ATOM 1028 C CA . LEU A 1 134 ? 7.746 6.595 4.790 1.00 95.88 134 LEU A CA 1
ATOM 1029 C C . LEU A 1 134 ? 7.847 8.093 4.443 1.00 95.88 134 LEU A C 1
ATOM 1031 O O . LEU A 1 134 ? 7.579 8.932 5.300 1.00 95.88 134 LEU A O 1
ATOM 1035 N N . GLY A 1 135 ? 8.171 8.438 3.196 1.00 93.19 135 GLY A N 1
ATOM 1036 C CA . GLY A 1 135 ? 8.272 9.813 2.701 1.00 93.19 135 GLY A CA 1
ATOM 1037 C C . GLY A 1 135 ? 9.678 10.398 2.808 1.00 93.19 135 GLY A C 1
ATOM 1038 O O . GLY A 1 135 ? 9.835 11.617 2.798 1.00 93.19 135 GLY A O 1
ATOM 1039 N N . ILE A 1 136 ? 10.696 9.538 2.924 1.00 90.50 136 ILE A N 1
ATOM 1040 C CA . ILE A 1 136 ? 12.112 9.931 3.027 1.00 90.50 136 ILE A CA 1
ATOM 1041 C C . ILE A 1 136 ? 12.937 9.512 1.801 1.00 90.50 136 ILE A C 1
ATOM 1043 O O . ILE A 1 136 ? 14.142 9.741 1.777 1.00 90.50 136 ILE A O 1
ATOM 1047 N N . GLY A 1 137 ? 12.305 8.912 0.784 1.00 86.38 137 GLY A N 1
ATOM 1048 C CA . GLY A 1 137 ? 12.949 8.563 -0.489 1.00 86.38 137 GLY A CA 1
ATOM 1049 C C . GLY A 1 137 ? 13.802 7.292 -0.446 1.00 86.38 137 GLY A C 1
ATOM 1050 O O . GLY A 1 137 ? 14.563 7.022 -1.375 1.00 86.38 137 GLY A O 1
ATOM 1051 N N . HIS A 1 138 ? 13.680 6.505 0.623 1.00 88.56 138 HIS A N 1
ATOM 1052 C CA . HIS A 1 138 ? 14.431 5.270 0.849 1.00 88.56 138 HIS A CA 1
ATOM 1053 C C . HIS A 1 138 ? 13.491 4.114 1.188 1.00 88.56 138 HIS A C 1
ATOM 1055 O O . HIS A 1 138 ? 13.671 3.435 2.193 1.00 88.56 138 HIS A O 1
ATOM 1061 N N . GLY A 1 139 ? 12.450 3.912 0.379 1.00 95.38 139 GLY A N 1
ATOM 1062 C CA . GLY A 1 139 ? 11.524 2.818 0.637 1.00 95.38 139 GLY A CA 1
ATOM 1063 C C . GLY A 1 139 ? 12.128 1.430 0.399 1.00 95.38 139 GLY A C 1
ATOM 1064 O O . GLY A 1 139 ? 13.023 1.239 -0.444 1.00 95.38 139 GLY A O 1
ATOM 1065 N N . GLU A 1 140 ? 11.568 0.444 1.090 1.00 97.19 140 GLU A N 1
ATOM 1066 C CA . GLU A 1 140 ? 12.049 -0.935 1.162 1.00 97.19 140 GLU A CA 1
ATOM 1067 C C . GLU A 1 140 ? 10.924 -1.939 0.901 1.00 97.19 140 GLU A C 1
ATOM 1069 O O . GLU A 1 140 ? 9.745 -1.644 1.099 1.00 97.19 140 GLU A O 1
ATOM 1074 N N . TYR A 1 141 ? 11.300 -3.134 0.437 1.00 98.19 141 TYR A N 1
ATOM 1075 C CA . TYR A 1 141 ? 10.378 -4.264 0.390 1.00 98.19 141 TYR A CA 1
ATOM 1076 C C . TYR A 1 141 ? 10.351 -4.965 1.738 1.00 98.19 141 TYR A C 1
ATOM 1078 O O . TYR A 1 141 ? 11.403 -5.226 2.319 1.00 98.19 141 TYR A O 1
ATOM 1086 N N . GLY A 1 142 ? 9.164 -5.323 2.203 1.00 97.88 142 GLY A N 1
ATOM 1087 C CA . GLY A 1 142 ? 9.009 -6.018 3.466 1.00 97.88 142 GLY A CA 1
ATOM 1088 C C . GLY A 1 142 ? 7.566 -6.378 3.760 1.00 97.88 142 GLY A C 1
ATOM 1089 O O . GLY A 1 142 ? 6.656 -6.109 2.971 1.00 97.88 142 GLY A O 1
ATOM 1090 N N . TYR A 1 143 ? 7.388 -7.005 4.916 1.00 98.19 143 TYR A N 1
ATOM 1091 C CA . TYR A 1 143 ? 6.077 -7.341 5.444 1.00 98.19 143 TYR A CA 1
ATOM 1092 C C . TYR A 1 143 ? 5.539 -6.208 6.322 1.00 98.19 143 TYR A C 1
ATOM 1094 O O . TYR A 1 143 ? 6.291 -5.563 7.053 1.00 98.19 143 TYR A O 1
ATOM 1102 N N . PHE A 1 144 ? 4.233 -5.974 6.255 1.00 98.25 144 PHE A N 1
ATOM 1103 C CA . PHE A 1 144 ? 3.495 -5.047 7.113 1.00 98.25 144 PHE A CA 1
ATOM 1104 C C . PHE A 1 144 ? 2.061 -5.545 7.301 1.00 98.25 144 PHE A C 1
ATOM 1106 O O . PHE A 1 144 ? 1.550 -6.293 6.475 1.00 98.25 144 PHE A O 1
ATOM 1113 N N . ASN A 1 145 ? 1.386 -5.147 8.378 1.00 97.12 145 ASN A N 1
ATOM 1114 C CA . ASN A 1 145 ? 0.034 -5.624 8.662 1.00 97.12 145 ASN A CA 1
ATOM 1115 C C . ASN A 1 145 ? -1.025 -4.585 8.254 1.00 97.12 145 ASN A C 1
ATOM 1117 O O . ASN A 1 145 ? -1.015 -3.456 8.741 1.00 97.12 145 ASN A O 1
ATOM 1121 N N . LEU A 1 146 ? -1.963 -4.956 7.375 1.00 97.31 146 LEU A N 1
ATOM 1122 C CA . LEU A 1 146 ? -3.029 -4.058 6.917 1.00 97.31 146 LEU A CA 1
ATOM 1123 C C . LEU A 1 146 ? -4.054 -3.727 8.005 1.00 97.31 146 LEU A C 1
ATOM 1125 O O . LEU A 1 146 ? -4.665 -2.664 7.936 1.00 97.31 146 LEU A O 1
ATOM 1129 N N . HIS A 1 147 ? -4.252 -4.588 9.006 1.00 94.44 147 HIS A N 1
ATOM 1130 C CA . HIS A 1 147 ? -5.135 -4.280 10.134 1.00 94.44 147 HIS A CA 1
ATOM 1131 C C . HIS A 1 147 ? -4.513 -3.200 11.024 1.00 94.44 147 HIS A C 1
ATOM 1133 O O . HIS A 1 147 ? -5.195 -2.256 11.416 1.00 94.44 147 HIS A O 1
ATOM 1139 N N . GLU A 1 148 ? -3.209 -3.292 11.288 1.00 95.81 148 GLU A N 1
ATOM 1140 C CA . GLU A 1 148 ? -2.477 -2.248 12.012 1.00 95.81 148 GLU A CA 1
ATOM 1141 C C . GLU A 1 148 ? -2.427 -0.948 11.204 1.00 95.81 148 GLU A C 1
ATOM 1143 O O . GLU A 1 148 ? -2.691 0.125 11.746 1.00 95.81 148 GLU A O 1
ATOM 1148 N N . LEU A 1 149 ? -2.166 -1.046 9.895 1.00 97.62 149 LEU A N 1
ATOM 1149 C CA . LEU A 1 149 ? -2.138 0.096 8.983 1.00 97.62 149 LEU A CA 1
ATOM 1150 C C . LEU A 1 149 ? -3.483 0.842 8.959 1.00 97.62 149 LEU A C 1
ATOM 1152 O O . LEU A 1 149 ? -3.509 2.071 8.962 1.00 97.62 149 LEU A O 1
ATOM 1156 N N . GLU A 1 150 ? -4.603 0.113 8.979 1.00 97.50 150 GLU A N 1
ATOM 1157 C CA . GLU A 1 150 ? -5.956 0.681 9.004 1.00 97.50 150 GLU A CA 1
ATOM 1158 C C . GLU A 1 150 ? -6.199 1.586 10.213 1.00 97.50 150 GLU A C 1
ATOM 1160 O O . GLU A 1 150 ? -6.857 2.622 10.067 1.00 97.50 150 GLU A O 1
ATOM 1165 N N . ALA A 1 151 ? -5.665 1.194 11.373 1.00 96.38 151 ALA A N 1
ATOM 1166 C CA . ALA A 1 151 ? -5.859 1.860 12.655 1.00 96.38 151 ALA A CA 1
ATOM 1167 C C . ALA A 1 151 ? -4.971 3.104 12.836 1.00 96.38 151 ALA A C 1
ATOM 1169 O O . ALA A 1 151 ? -5.191 3.897 13.759 1.00 96.38 151 ALA A O 1
ATOM 1170 N N . ILE A 1 152 ? -3.967 3.304 11.974 1.00 96.62 152 ILE A N 1
ATOM 1171 C CA . ILE A 1 152 ? -3.074 4.461 12.063 1.00 96.62 152 ILE A CA 1
ATOM 1172 C C . ILE A 1 152 ? -3.828 5.741 11.694 1.00 96.62 152 ILE A C 1
ATOM 1174 O O . ILE A 1 152 ? -4.417 5.883 10.619 1.00 96.62 152 ILE A O 1
ATOM 1178 N N . VAL A 1 153 ? -3.735 6.719 12.596 1.00 97.56 153 VAL A N 1
ATOM 1179 C CA . VAL A 1 153 ? -4.189 8.093 12.386 1.00 97.56 153 VAL A CA 1
ATOM 1180 C C . VAL A 1 153 ? -3.056 9.032 12.752 1.00 97.56 153 VAL A C 1
ATOM 1182 O O . VAL A 1 153 ? -2.716 9.185 13.928 1.00 97.56 153 VAL A O 1
ATOM 1185 N N . VAL A 1 154 ? -2.491 9.697 11.753 1.00 96.31 154 VAL A N 1
ATOM 1186 C CA . VAL A 1 154 ? -1.513 10.761 11.982 1.00 96.31 154 VAL A CA 1
ATOM 1187 C C . VAL A 1 154 ? -2.233 12.076 12.268 1.00 96.31 154 VAL A C 1
ATOM 1189 O O . VAL A 1 154 ? -3.420 12.235 11.975 1.00 96.31 154 VAL A O 1
ATOM 1192 N N . ARG A 1 155 ? -1.536 13.020 12.906 1.00 96.69 155 ARG A N 1
ATOM 1193 C CA . ARG A 1 155 ? -2.115 14.313 13.309 1.00 96.69 155 ARG A CA 1
ATOM 1194 C C . ARG A 1 155 ? -1.254 15.509 12.906 1.00 96.69 155 ARG A C 1
ATOM 1196 O O . ARG A 1 155 ? -0.837 16.268 13.786 1.00 96.69 155 ARG A O 1
ATOM 1203 N N . PRO A 1 156 ? -0.951 15.703 11.610 1.00 92.94 156 PRO A N 1
ATOM 1204 C CA . PRO A 1 156 ? -0.228 16.889 11.177 1.00 92.94 156 PRO A CA 1
ATOM 1205 C C . PRO A 1 156 ? -1.025 18.135 11.559 1.00 92.94 156 PRO A C 1
ATOM 1207 O O . PRO A 1 156 ? -2.225 18.239 11.296 1.00 92.94 156 PRO A O 1
ATOM 1210 N N . SER A 1 157 ? -0.362 19.057 12.257 1.00 94.00 157 SER A N 1
ATOM 1211 C CA . SER A 1 157 ? -0.981 20.284 12.774 1.00 94.00 157 SER A CA 1
ATOM 1212 C C . SER A 1 157 ? -2.241 20.041 13.627 1.00 94.00 157 SER A C 1
ATOM 1214 O O . SER A 1 157 ? -3.113 20.900 13.702 1.00 94.00 157 SER A O 1
ATOM 1216 N N . GLY A 1 158 ? -2.353 18.868 14.264 1.00 95.44 158 GLY A N 1
ATOM 1217 C CA . GLY A 1 158 ? -3.465 18.502 15.149 1.00 95.44 158 GLY A CA 1
ATOM 1218 C C . GLY A 1 158 ? -4.687 17.870 14.468 1.00 95.44 158 GLY A C 1
ATOM 1219 O O . GLY A 1 158 ? -5.570 17.371 15.170 1.00 95.44 158 GLY A O 1
ATOM 1220 N N . PHE A 1 159 ? -4.743 17.815 13.134 1.00 94.94 159 PHE A N 1
ATOM 1221 C CA . PHE A 1 159 ? -5.899 17.280 12.406 1.00 94.94 159 PHE A CA 1
ATOM 1222 C C . PHE A 1 159 ? -5.756 15.779 12.133 1.00 94.94 159 PHE A C 1
ATOM 1224 O O . PHE A 1 159 ? -4.730 15.373 11.594 1.00 94.94 159 PHE A O 1
ATOM 1231 N N . PRO A 1 160 ? -6.753 14.939 12.475 1.00 96.94 160 PRO A N 1
ATOM 1232 C CA . PRO A 1 160 ? -6.667 13.502 12.243 1.00 96.94 160 PRO A CA 1
ATOM 1233 C C . PRO A 1 160 ? -6.680 13.187 10.744 1.00 96.94 160 PRO A C 1
ATOM 1235 O O . PRO A 1 160 ? -7.608 13.571 10.036 1.00 96.94 160 PRO A O 1
ATOM 1238 N N . GLN A 1 161 ? -5.680 12.439 10.290 1.00 97.62 161 GLN A N 1
ATOM 1239 C CA . GLN A 1 161 ? -5.594 11.897 8.940 1.00 97.62 161 GLN A CA 1
ATOM 1240 C C . GLN A 1 161 ? -5.384 10.382 9.034 1.00 97.62 161 GLN A C 1
ATOM 1242 O O . GLN A 1 161 ? -4.340 9.948 9.531 1.00 97.62 161 GLN A O 1
ATOM 1247 N N . PRO A 1 162 ? -6.375 9.564 8.646 1.00 98.00 162 PRO A N 1
ATOM 1248 C CA . PRO A 1 162 ? -6.175 8.126 8.540 1.00 98.00 162 PRO A CA 1
ATOM 1249 C C . PRO A 1 162 ? -5.260 7.800 7.354 1.00 98.00 162 PRO A C 1
ATOM 1251 O O . PRO A 1 162 ? -5.112 8.607 6.436 1.00 98.00 162 PRO A O 1
ATOM 1254 N N . ILE A 1 163 ? -4.694 6.595 7.342 1.00 98.19 163 ILE A N 1
ATOM 1255 C CA . ILE A 1 163 ? -4.107 6.053 6.112 1.00 98.19 163 ILE A CA 1
ATOM 1256 C C . ILE A 1 163 ? -5.220 5.782 5.109 1.00 98.19 163 ILE A C 1
ATOM 1258 O O . ILE A 1 163 ? -6.153 5.038 5.415 1.00 98.19 163 ILE A O 1
ATOM 1262 N N . GLU A 1 164 ? -5.107 6.380 3.927 1.00 98.25 164 GLU A N 1
ATOM 1263 C CA . GLU A 1 164 ? -6.054 6.268 2.822 1.00 98.25 164 GLU A CA 1
ATOM 1264 C C . GLU A 1 164 ? -5.701 5.098 1.907 1.00 98.25 164 GLU A C 1
ATOM 1266 O O . GLU A 1 164 ? -4.533 4.750 1.747 1.00 98.25 164 GLU A O 1
ATOM 1271 N N . ARG A 1 165 ? -6.715 4.506 1.269 1.00 98.31 165 ARG A N 1
ATOM 1272 C CA . ARG A 1 165 ? -6.509 3.591 0.138 1.00 98.31 165 ARG A CA 1
ATOM 1273 C C . ARG A 1 165 ? -6.724 4.387 -1.132 1.00 98.31 165 ARG A C 1
ATOM 1275 O O . ARG A 1 165 ? -7.791 4.964 -1.316 1.00 98.31 165 ARG A O 1
ATOM 1282 N N . ASP A 1 166 ? -5.773 4.332 -2.046 1.00 98.19 166 ASP A N 1
ATOM 1283 C CA . ASP A 1 166 ? -5.959 4.899 -3.370 1.00 98.19 166 ASP A CA 1
ATOM 1284 C C . ASP A 1 166 ? -7.043 4.113 -4.127 1.00 98.19 166 ASP A C 1
AT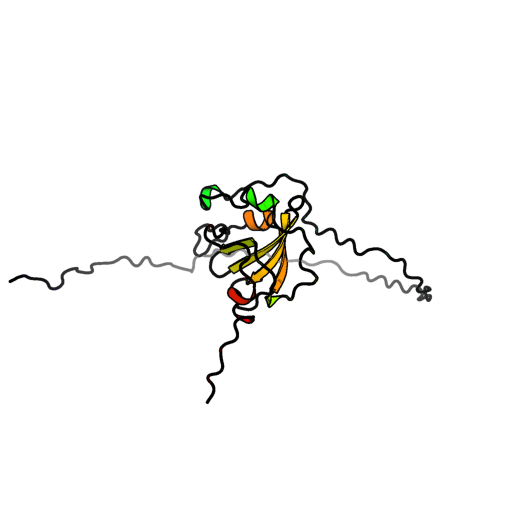OM 1286 O O . ASP A 1 166 ? -6.874 2.955 -4.524 1.00 98.19 166 ASP A O 1
ATOM 1290 N N . VAL A 1 167 ? -8.215 4.734 -4.273 1.00 97.50 167 VAL A N 1
ATOM 1291 C CA . VAL A 1 167 ? -9.373 4.139 -4.952 1.00 97.50 167 VAL A CA 1
ATOM 1292 C C . VAL A 1 167 ? -9.228 4.119 -6.472 1.00 97.50 167 VAL A C 1
ATOM 1294 O O . VAL A 1 167 ? -9.965 3.380 -7.121 1.00 97.50 167 VAL A O 1
ATOM 1297 N N . ASN A 1 168 ? -8.284 4.890 -7.017 1.00 96.88 168 ASN A N 1
ATOM 1298 C CA . ASN A 1 168 ? -8.010 4.998 -8.448 1.00 96.88 168 ASN A CA 1
ATOM 1299 C C . ASN A 1 168 ? -6.734 4.248 -8.856 1.00 96.88 168 ASN A C 1
ATOM 1301 O O . ASN A 1 168 ? -6.383 4.234 -10.038 1.00 96.88 168 ASN A O 1
ATOM 1305 N N . PHE A 1 169 ? -6.047 3.611 -7.903 1.00 97.69 169 PHE A N 1
ATOM 1306 C CA . PHE A 1 169 ? -4.875 2.800 -8.189 1.00 97.69 169 PHE A CA 1
ATOM 1307 C C . PHE A 1 169 ? -5.218 1.685 -9.176 1.00 97.69 169 PHE A C 1
ATOM 1309 O O . PHE A 1 169 ? -6.195 0.958 -8.993 1.00 97.69 169 PHE A O 1
ATOM 1316 N N . THR A 1 170 ? -4.396 1.532 -10.214 1.00 96.88 170 THR A N 1
ATOM 1317 C CA . THR A 1 170 ? -4.581 0.486 -11.223 1.00 96.88 170 THR A CA 1
ATOM 1318 C C . THR A 1 170 ? -3.913 -0.805 -10.743 1.00 96.88 170 THR A C 1
ATOM 1320 O O . THR A 1 170 ? -2.684 -0.848 -10.640 1.00 96.88 170 THR A O 1
ATOM 1323 N N . PRO A 1 171 ? -4.665 -1.882 -10.449 1.00 95.31 171 PRO A N 1
ATOM 1324 C CA . PRO A 1 171 ? -4.057 -3.143 -10.041 1.00 95.31 171 PRO A CA 1
ATOM 1325 C C . PRO A 1 171 ? -3.163 -3.714 -11.145 1.00 95.31 171 PRO A C 1
ATOM 1327 O O . PRO A 1 171 ? -3.445 -3.547 -12.331 1.00 95.31 171 PRO A O 1
ATOM 1330 N N . LYS A 1 172 ? -2.127 -4.454 -10.744 1.00 95.19 172 LYS A N 1
ATOM 1331 C CA . LYS A 1 172 ? -1.054 -4.997 -11.597 1.00 95.19 172 LYS A CA 1
ATOM 1332 C C . LYS A 1 172 ? -0.078 -3.953 -12.148 1.00 95.19 172 LYS A C 1
ATOM 1334 O O . LYS A 1 172 ? 0.730 -4.293 -13.010 1.00 95.19 172 LYS A O 1
ATOM 1339 N N . THR A 1 173 ? -0.113 -2.723 -11.638 1.00 96.62 173 THR A N 1
ATOM 1340 C CA . THR A 1 173 ? 0.964 -1.751 -11.873 1.00 96.62 173 THR A CA 1
ATOM 1341 C C . THR A 1 173 ? 2.274 -2.329 -11.348 1.00 96.62 173 THR A C 1
ATOM 1343 O O . THR A 1 173 ? 2.311 -2.827 -10.220 1.00 96.62 173 THR A O 1
ATOM 1346 N N . LYS A 1 174 ? 3.337 -2.309 -12.155 1.00 97.50 174 LYS A N 1
ATOM 1347 C CA . LYS A 1 174 ? 4.621 -2.879 -11.745 1.00 97.50 174 LYS A CA 1
ATOM 1348 C C . LYS A 1 174 ? 5.399 -1.890 -10.896 1.00 97.50 174 LYS A C 1
ATOM 1350 O O . LYS A 1 174 ? 5.315 -0.680 -11.088 1.00 97.50 174 LYS A O 1
ATOM 1355 N N . ALA A 1 175 ? 6.240 -2.421 -10.019 1.00 96.62 175 ALA A N 1
ATOM 1356 C CA . ALA A 1 175 ? 7.154 -1.637 -9.201 1.00 96.62 175 ALA A CA 1
ATOM 1357 C C . ALA A 1 175 ? 7.975 -0.605 -9.992 1.00 96.62 175 ALA A C 1
ATOM 1359 O O . ALA A 1 175 ? 8.082 0.547 -9.573 1.00 96.62 175 ALA A O 1
ATOM 1360 N N . ARG A 1 176 ? 8.499 -0.980 -11.164 1.00 96.31 176 ARG A N 1
ATOM 1361 C CA . ARG A 1 176 ? 9.228 -0.069 -12.062 1.00 96.31 176 ARG A CA 1
ATOM 1362 C C . ARG A 1 176 ? 8.443 1.165 -12.510 1.00 96.31 176 ARG A C 1
ATOM 1364 O O . ARG A 1 176 ? 9.056 2.176 -12.831 1.00 96.31 176 ARG A O 1
ATOM 1371 N N . ASP A 1 177 ? 7.116 1.095 -12.521 1.00 95.81 177 ASP A N 1
ATOM 1372 C CA . ASP A 1 177 ? 6.269 2.173 -13.026 1.00 95.81 177 ASP A CA 1
ATOM 1373 C C . ASP A 1 177 ? 5.981 3.227 -11.949 1.00 95.81 177 ASP A C 1
ATOM 1375 O O . ASP A 1 177 ? 5.703 4.376 -12.280 1.00 95.81 177 ASP A O 1
ATOM 1379 N N . VAL A 1 178 ? 6.079 2.866 -10.664 1.00 94.50 178 VAL A N 1
ATOM 1380 C CA . VAL A 1 178 ? 5.657 3.727 -9.539 1.00 94.50 178 VAL A CA 1
ATOM 1381 C C . VAL A 1 178 ? 6.739 3.997 -8.503 1.00 94.50 178 VAL A C 1
ATOM 1383 O O . VAL A 1 178 ? 6.598 4.931 -7.718 1.00 94.50 178 VAL A O 1
ATOM 1386 N N . ILE A 1 179 ? 7.827 3.224 -8.489 1.00 94.25 179 ILE A N 1
ATOM 1387 C CA . ILE A 1 179 ? 8.932 3.437 -7.554 1.00 94.25 179 ILE A CA 1
ATOM 1388 C C . ILE A 1 179 ? 1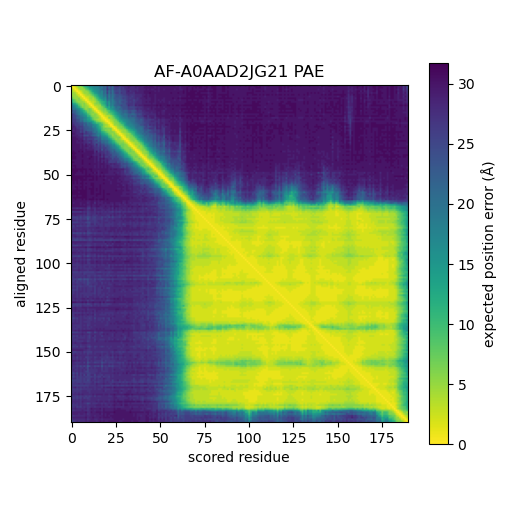0.061 4.191 -8.270 1.00 94.25 179 ILE A C 1
ATOM 1390 O O . ILE A 1 179 ? 10.706 3.617 -9.155 1.00 94.25 179 ILE A O 1
ATOM 1394 N N . PRO A 1 180 ? 10.388 5.430 -7.846 1.00 90.38 180 PRO A N 1
ATOM 1395 C CA . PRO A 1 180 ? 11.409 6.251 -8.498 1.00 90.38 180 PRO A CA 1
ATOM 1396 C C . PRO A 1 180 ? 12.773 5.569 -8.633 1.00 90.38 180 PRO A C 1
ATOM 1398 O O . PRO A 1 180 ? 13.451 5.745 -9.638 1.00 90.38 180 PRO A O 1
ATOM 1401 N N . LYS A 1 181 ? 13.167 4.726 -7.668 1.00 87.31 181 LYS A N 1
ATOM 1402 C CA . LYS A 1 181 ? 14.463 4.023 -7.701 1.00 87.31 181 LYS A CA 1
ATOM 1403 C C . LYS A 1 181 ? 14.623 3.048 -8.877 1.00 87.31 181 LYS A C 1
ATOM 1405 O O . LYS A 1 181 ? 15.746 2.668 -9.190 1.00 87.31 181 LYS A O 1
ATOM 1410 N N . TYR A 1 182 ? 13.521 2.617 -9.494 1.00 90.50 182 TYR A N 1
ATOM 1411 C CA . TYR A 1 182 ? 13.518 1.722 -10.656 1.00 90.50 182 TYR A CA 1
ATOM 1412 C C . TYR A 1 182 ? 13.278 2.456 -11.978 1.00 90.50 182 TYR A C 1
ATOM 1414 O O . TYR A 1 182 ? 13.471 1.878 -13.048 1.00 90.50 182 TYR A O 1
ATOM 1422 N N . GLN A 1 183 ? 12.880 3.725 -11.920 1.00 86.50 183 GLN A N 1
ATOM 1423 C CA . GLN A 1 183 ? 12.714 4.559 -13.097 1.00 86.50 183 GLN A CA 1
ATOM 1424 C C . GLN A 1 183 ? 14.098 5.048 -13.523 1.00 86.50 183 GLN A C 1
ATOM 1426 O O . GLN A 1 183 ? 14.698 5.925 -12.907 1.00 86.50 183 GLN A O 1
ATOM 1431 N N . VAL A 1 184 ? 14.646 4.433 -14.568 1.00 76.06 184 VAL A N 1
ATOM 1432 C CA . VAL A 1 184 ? 15.923 4.864 -15.137 1.00 76.06 184 VAL A CA 1
ATOM 1433 C C . VAL A 1 184 ? 15.716 6.239 -15.767 1.00 76.06 184 VAL A C 1
ATOM 1435 O O . VAL A 1 184 ? 14.952 6.365 -16.723 1.00 76.06 184 VAL A O 1
ATOM 1438 N N . THR A 1 185 ? 16.412 7.266 -15.280 1.00 63.59 185 THR A N 1
ATOM 1439 C CA . THR A 1 185 ? 16.535 8.522 -16.027 1.00 63.59 185 THR A CA 1
ATOM 1440 C C . THR A 1 185 ? 17.328 8.218 -17.297 1.00 63.59 185 THR A C 1
ATOM 1442 O O . THR A 1 185 ? 18.483 7.795 -17.181 1.00 63.59 185 THR A O 1
ATOM 1445 N N . PRO A 1 186 ? 16.777 8.410 -18.509 1.00 62.19 186 PRO A N 1
ATOM 1446 C CA . PRO A 1 186 ? 17.573 8.287 -19.717 1.00 62.19 186 PRO A CA 1
ATOM 1447 C C . PRO A 1 186 ? 18.701 9.312 -19.629 1.00 62.19 186 PRO A C 1
ATOM 1449 O O . PRO A 1 186 ? 18.449 10.518 -19.592 1.00 62.19 186 PRO A O 1
ATOM 1452 N N . VAL A 1 187 ? 19.949 8.850 -19.566 1.00 64.44 187 VAL A N 1
ATOM 1453 C CA . VAL A 1 187 ? 21.085 9.740 -19.793 1.00 64.44 187 VAL A CA 1
ATOM 1454 C C . VAL A 1 187 ? 20.983 10.139 -21.256 1.00 64.44 187 VAL A C 1
ATOM 1456 O O . VAL A 1 187 ? 21.060 9.280 -22.134 1.00 64.44 187 VAL A O 1
ATOM 1459 N N . ALA A 1 188 ? 20.715 11.419 -21.515 1.00 64.88 188 ALA A N 1
ATOM 1460 C CA . ALA A 1 188 ? 20.676 11.939 -22.871 1.00 64.88 188 ALA A CA 1
ATOM 1461 C C . ALA A 1 188 ? 21.996 11.575 -23.560 1.00 64.88 188 ALA A C 1
ATOM 1463 O O . ALA A 1 188 ? 23.068 11.970 -23.098 1.00 64.88 188 ALA A O 1
ATOM 1464 N N . ALA A 1 189 ? 21.910 10.776 -24.624 1.00 63.16 189 ALA A N 1
ATOM 1465 C CA . ALA A 1 189 ? 23.057 10.475 -25.462 1.00 63.16 189 ALA A CA 1
ATOM 1466 C C . ALA A 1 189 ? 23.615 11.808 -25.979 1.00 63.16 189 ALA A C 1
ATOM 1468 O O . ALA A 1 189 ? 22.890 12.574 -26.617 1.00 63.16 189 ALA A O 1
ATOM 1469 N N . SER A 1 190 ? 24.858 12.104 -25.599 1.00 64.06 190 SER A N 1
ATOM 1470 C CA . SER A 1 190 ? 25.635 13.239 -26.108 1.00 64.06 190 SER A CA 1
ATOM 1471 C C . SER A 1 190 ? 26.430 12.815 -27.331 1.00 64.06 190 SER A C 1
ATOM 1473 O O . SER A 1 190 ? 26.889 11.649 -27.339 1.00 64.06 190 SER A O 1
#

pLDDT: mean 75.41, std 26.38, range [31.28, 98.75]

Organism: NCBI:txid59737